Protein AF-A0A946Y732-F1 (afdb_monomer_lite)

pLDDT: mean 89.7, std 11.72, range [37.56, 98.81]

Radius of gyration: 21.47 Å; chains: 1; bounding box: 55×65×59 Å

Secondary structure (DSSP, 8-state):
--B--TTS-TT--EEEEEE---GGGGSSSPPSS--SSEEEEEEEETTT--EEEEEESSTTSSEE-TT--S---SPPEEE-SSSSSS--EEEEE-TTSEEEEEEE-TTBBTT--GGGBSEEEEEEEE-SSTT-SS--TTT-----SPPEEEEEEETTTTEEEEEEEEE---SSSTT---S--EEEEEEE--SSPPPPHHHHHT---B-TTSEEE-TT-SS----SS--EEEEEPPTT-EE-S--EEETTEEEEEEEE--HHHHHTTS----EEEEEEEETTT--BSS--TTPPTT-TGGGGEEEES--S----EEEE----S-TT--SGGGSPPPEEEETTEEE----TT-------------

Foldseek 3Di:
DQAPDPPADPVNDWDKDFQAAACVLLDLDDDPFFGPTQLKIFIARPPPRHTPAMEGCDPVHLHHDVQSRFHFNEDKAFDDLPPPPDTQKIWTFGQQQWIKIKGADRPAHRNDAWPRHRIAMATQAGEAHPPPPDDDSQRRWGFNEGWAWDWDQPPVVRAIWIWTKGWTASPSCLQDLSYQIKIWIFTHRCSPPDDTNVCRVVHPYDYPVLAAECEQHAPDDQDPRRGGHMYGDDSQWTFDEYWYDDPQKIWTKIWGWPNVCVVVVHPTFIWIKIFIAGSRYRFAPDDPPDDDRPCRVVSGIDTDPHGDRWYYKDKDFDADPDPPDDDQVGGDAIWIDTHPDIDRPPNPPRDGDDDDDDDDDD

Sequence (362 aa):
MNIDDNNLNTEQAVVVIGGGYDNVHDSMPHPTTPDAAGNGIYFLDLESGDVLWRAGIDGAAELTLSGMTRAFPNQIRVVDLNGDRFADRMYASDLGGQIWRFDIFGGKQPDGIGPDALVTGGVIAQLGAEGLGSPTFEDTRRFYNATDVAIFDDFSQSRRFLAISIGSGYRAHPLDNTNNDRFYSIRDKDVFNRLSQADYDSYDIVDENDLVEVSGSVGAVIGANDRGWKLTLPANQKVLATSITFNNEVFFVAFAPDITAAATCSAGIGRNFLYRVSIRNGDPIGDLSSVVPGTEDALRVTDLAQGGIAPSARFLFPSPDDPDCVGEECSPPPIACVGVECFNPGFPNNPVRTLWTQDGVE

Structure (mmCIF, N/CA/C/O backbone):
data_AF-A0A946Y732-F1
#
_entry.id   AF-A0A946Y732-F1
#
loop_
_atom_site.group_PDB
_atom_site.id
_atom_site.type_symbol
_atom_site.label_atom_id
_atom_site.label_alt_id
_atom_site.label_comp_id
_atom_site.label_asym_id
_atom_site.label_entity_id
_atom_site.label_seq_id
_atom_site.pdbx_PDB_ins_code
_atom_site.Cartn_x
_atom_site.Cartn_y
_atom_site.Cartn_z
_atom_site.occupancy
_atom_site.B_iso_or_equiv
_atom_site.auth_seq_id
_atom_site.auth_comp_id
_atom_site.auth_asym_id
_atom_site.auth_atom_id
_atom_site.pdbx_PDB_model_num
ATOM 1 N N . MET A 1 1 ? -13.076 -12.638 14.247 1.00 65.88 1 MET A N 1
ATOM 2 C CA . MET A 1 1 ? -12.596 -11.653 15.238 1.00 65.88 1 MET A CA 1
ATOM 3 C C . MET A 1 1 ? -13.281 -11.948 16.557 1.00 65.88 1 MET A C 1
ATOM 5 O O . MET A 1 1 ? -14.469 -12.216 16.542 1.00 65.88 1 MET A O 1
ATOM 9 N N . ASN A 1 2 ? -12.559 -11.942 17.676 1.00 67.81 2 ASN A N 1
ATOM 10 C CA . ASN A 1 2 ? -13.159 -12.230 18.979 1.00 67.81 2 ASN A CA 1
ATOM 11 C C . ASN A 1 2 ? -13.750 -10.940 19.579 1.00 67.81 2 ASN A C 1
ATOM 13 O O . ASN A 1 2 ? -13.056 -10.234 20.314 1.00 67.81 2 ASN A O 1
ATOM 17 N N . ILE A 1 3 ? -14.981 -10.611 19.175 1.00 73.19 3 ILE A N 1
ATOM 18 C CA . ILE A 1 3 ? -15.752 -9.449 19.639 1.00 73.19 3 ILE A CA 1
ATOM 19 C C . ILE A 1 3 ? -16.791 -9.934 20.660 1.00 73.19 3 ILE A C 1
ATOM 21 O O . ILE A 1 3 ? -17.486 -10.914 20.403 1.00 73.19 3 ILE A O 1
ATOM 25 N N . ASP A 1 4 ? -16.902 -9.257 21.802 1.00 71.38 4 ASP A N 1
ATOM 26 C CA . ASP A 1 4 ? -17.953 -9.519 22.797 1.00 71.38 4 ASP A CA 1
ATOM 27 C C . ASP A 1 4 ? -19.208 -8.684 22.468 1.00 71.38 4 ASP A C 1
ATOM 29 O O . ASP A 1 4 ? -19.465 -7.657 23.096 1.00 71.38 4 ASP A O 1
ATOM 33 N N . ASP A 1 5 ? -19.938 -9.077 21.414 1.00 71.88 5 ASP A N 1
ATOM 34 C CA . ASP A 1 5 ? -21.185 -8.438 20.955 1.00 71.88 5 ASP A CA 1
ATOM 35 C C . ASP A 1 5 ? -22.285 -9.488 20.712 1.00 71.88 5 ASP A C 1
ATOM 37 O O . ASP A 1 5 ? -22.040 -10.541 20.123 1.00 71.88 5 ASP A O 1
ATOM 41 N N . ASN A 1 6 ? -23.516 -9.200 21.148 1.00 72.81 6 ASN A N 1
ATOM 42 C CA . ASN A 1 6 ? -24.650 -10.129 21.040 1.00 72.81 6 ASN A CA 1
ATOM 43 C C . ASN A 1 6 ? -25.169 -10.320 19.605 1.00 72.81 6 ASN A C 1
ATOM 45 O O . ASN A 1 6 ? -25.949 -11.242 19.369 1.00 72.81 6 ASN A O 1
ATOM 49 N N . ASN A 1 7 ? -24.787 -9.446 18.676 1.00 76.94 7 ASN A N 1
ATOM 50 C CA . ASN A 1 7 ? -25.138 -9.539 17.262 1.00 76.94 7 ASN A CA 1
ATOM 51 C C . ASN A 1 7 ? -24.095 -10.320 16.451 1.00 76.94 7 ASN A C 1
ATOM 53 O O . ASN A 1 7 ? -24.313 -10.549 15.266 1.00 76.94 7 ASN A O 1
ATOM 57 N N . LEU A 1 8 ? -22.971 -10.718 17.062 1.00 79.44 8 LEU A N 1
ATOM 58 C CA . LEU A 1 8 ? -21.943 -11.498 16.383 1.00 79.44 8 LEU A CA 1
ATOM 59 C C . LEU A 1 8 ? -22.435 -12.930 16.118 1.00 79.44 8 LEU A C 1
ATOM 61 O O . LEU A 1 8 ? -22.923 -13.614 17.021 1.00 79.44 8 LEU A O 1
ATOM 65 N N . ASN A 1 9 ? -22.248 -13.400 14.886 1.00 81.12 9 ASN A N 1
ATOM 66 C CA . ASN A 1 9 ? -22.525 -14.782 14.499 1.00 81.12 9 ASN A CA 1
ATOM 67 C C . ASN A 1 9 ? -21.716 -15.815 15.303 1.00 81.12 9 ASN A C 1
ATOM 69 O O . ASN A 1 9 ? -20.675 -15.534 15.907 1.00 81.12 9 ASN A O 1
ATOM 73 N N . THR A 1 10 ? -22.190 -17.060 15.270 1.00 81.06 10 THR A N 1
ATOM 74 C CA . THR A 1 10 ? -21.605 -18.186 16.011 1.00 81.06 10 THR A CA 1
ATOM 75 C C . THR A 1 10 ? -20.179 -18.540 15.585 1.00 81.06 10 THR A C 1
ATOM 77 O O . THR A 1 10 ? -19.428 -19.124 16.365 1.00 81.06 10 THR A O 1
ATOM 80 N N . GLU A 1 11 ? -19.790 -18.161 14.372 1.00 79.38 11 GLU A N 1
ATOM 81 C CA . GLU A 1 11 ? -18.484 -18.361 13.756 1.00 79.38 11 GLU A CA 1
ATOM 82 C C . GLU A 1 11 ? -17.493 -17.251 14.138 1.00 79.38 11 GLU A C 1
ATOM 84 O O . GLU A 1 11 ? -16.312 -17.328 13.787 1.00 79.38 11 GLU A O 1
ATOM 89 N N . GLN A 1 12 ? -17.953 -16.213 14.848 1.00 82.00 12 GLN A N 1
ATOM 90 C CA . GLN A 1 12 ? -17.187 -15.013 15.178 1.00 82.00 12 GLN A CA 1
ATOM 91 C C . GLN A 1 12 ? -16.558 -14.360 13.934 1.00 82.00 12 GLN A C 1
ATOM 93 O O . GLN A 1 12 ? -15.479 -13.756 13.992 1.00 82.00 12 GLN A O 1
ATOM 98 N N . ALA A 1 13 ? -17.197 -14.513 12.775 1.00 88.50 13 ALA A N 1
ATOM 99 C CA . ALA A 1 13 ? -16.680 -14.061 11.496 1.00 88.50 13 ALA A CA 1
ATOM 100 C C . ALA A 1 13 ? -17.147 -12.633 11.204 1.00 88.50 13 ALA A C 1
ATOM 102 O O . ALA A 1 13 ? -18.310 -12.300 11.387 1.00 88.50 13 ALA A O 1
ATOM 103 N N . VAL A 1 14 ? -16.246 -11.774 10.729 1.00 91.19 14 VAL A N 1
ATOM 104 C CA . VAL A 1 14 ? -16.579 -10.376 10.421 1.00 91.19 14 VAL A CA 1
ATOM 105 C C . VAL A 1 14 ? -16.061 -9.990 9.047 1.00 91.19 14 VAL A C 1
ATOM 107 O O . VAL A 1 14 ? -15.016 -10.474 8.604 1.00 91.19 14 VAL A O 1
ATOM 110 N N . VAL A 1 15 ? -16.775 -9.083 8.392 1.00 94.75 15 VAL A N 1
ATOM 111 C CA . VAL A 1 15 ? -16.329 -8.404 7.176 1.00 94.75 15 VAL A CA 1
ATOM 112 C C . VAL A 1 15 ? -15.721 -7.066 7.576 1.00 94.75 15 VAL A C 1
ATOM 114 O O . VAL A 1 15 ? -16.389 -6.236 8.185 1.00 94.75 15 VAL A O 1
ATOM 117 N N . VAL A 1 16 ? -14.455 -6.844 7.219 1.00 96.31 16 VAL A N 1
ATOM 118 C CA . VAL A 1 16 ? -13.768 -5.563 7.436 1.00 96.31 16 VAL A CA 1
ATOM 119 C C . VAL A 1 16 ? -13.703 -4.794 6.123 1.00 96.31 16 VAL A C 1
ATOM 121 O O . VAL A 1 16 ? -13.131 -5.288 5.148 1.00 96.31 16 VAL A O 1
ATOM 124 N N . ILE A 1 17 ? -14.252 -3.579 6.097 1.00 97.31 17 ILE A N 1
ATOM 125 C CA . ILE A 1 17 ? -14.277 -2.724 4.901 1.00 97.31 17 ILE A CA 1
ATOM 126 C C . ILE A 1 17 ? -13.924 -1.274 5.222 1.00 97.31 17 ILE A C 1
ATOM 128 O O . ILE A 1 17 ? -14.233 -0.765 6.297 1.00 97.31 17 ILE A O 1
ATOM 132 N N . GLY A 1 18 ? -13.299 -0.596 4.259 1.00 97.69 18 GLY A N 1
ATOM 133 C CA . GLY A 1 18 ? -13.221 0.861 4.257 1.00 97.69 18 GLY A CA 1
ATOM 134 C C . GLY A 1 18 ? -14.582 1.477 3.932 1.00 97.69 18 GLY A C 1
ATOM 135 O O . GLY A 1 18 ? -15.439 0.841 3.317 1.00 97.69 18 GLY A O 1
ATOM 136 N N . GLY A 1 19 ? -14.784 2.730 4.330 1.00 96.38 19 GLY A N 1
ATOM 137 C CA . GLY A 1 19 ? -16.039 3.452 4.135 1.00 96.38 19 GLY A CA 1
ATOM 138 C C . GLY A 1 19 ? -16.368 3.756 2.673 1.00 96.38 19 GLY A C 1
ATOM 139 O O . GLY A 1 19 ? -17.458 4.252 2.390 1.00 96.38 19 GLY A O 1
ATOM 140 N N . GLY A 1 20 ? -15.441 3.493 1.748 1.00 96.56 20 GLY A N 1
ATOM 141 C CA . GLY A 1 20 ? -15.626 3.693 0.318 1.00 96.56 20 GLY A CA 1
ATOM 142 C C . GLY A 1 20 ? -14.968 4.970 -0.195 1.00 96.56 20 GLY A C 1
ATOM 143 O O . GLY A 1 20 ? -13.909 5.375 0.275 1.00 96.56 20 GLY A O 1
ATOM 144 N N . TYR A 1 21 ? -15.574 5.563 -1.219 1.00 97.25 21 TYR A N 1
ATOM 145 C CA . TYR A 1 21 ? -15.003 6.641 -2.023 1.00 97.25 21 TYR A CA 1
ATOM 146 C C . TYR A 1 21 ? -15.836 7.924 -1.909 1.00 97.25 21 TYR A C 1
ATOM 148 O O . TYR A 1 21 ? -17.065 7.856 -1.892 1.00 97.25 21 TYR A O 1
ATOM 156 N N . ASP A 1 22 ? -15.167 9.077 -1.899 1.00 97.50 22 ASP A N 1
ATOM 157 C CA . ASP A 1 22 ? -15.785 10.400 -2.027 1.00 97.50 22 ASP A CA 1
ATOM 158 C C . ASP A 1 22 ? -15.363 11.036 -3.360 1.00 97.50 22 ASP A C 1
ATOM 160 O O . ASP A 1 22 ? -14.176 11.088 -3.694 1.00 97.50 22 ASP A O 1
ATOM 164 N N . ASN A 1 23 ? -16.340 11.529 -4.124 1.00 96.50 23 ASN A N 1
ATOM 165 C CA . ASN A 1 23 ? -16.128 12.102 -5.452 1.00 96.50 23 ASN A CA 1
ATOM 166 C C . ASN A 1 23 ? -15.430 13.468 -5.437 1.00 96.50 23 ASN A C 1
ATOM 168 O O . ASN A 1 23 ? -15.036 13.964 -6.491 1.00 96.50 23 ASN A O 1
ATOM 172 N N . VAL A 1 24 ? -15.197 14.073 -4.270 1.00 96.62 24 VAL A N 1
ATOM 173 C CA . VAL A 1 24 ? -14.301 15.231 -4.158 1.00 96.62 24 VAL A CA 1
ATOM 174 C C . VAL A 1 24 ? -12.897 14.909 -4.701 1.00 96.62 24 VAL A C 1
ATOM 176 O O . VAL A 1 24 ? -12.216 15.780 -5.255 1.00 96.62 24 VAL A O 1
ATOM 179 N N . HIS A 1 25 ? -12.503 13.630 -4.649 1.00 95.56 25 HIS A N 1
ATOM 180 C CA . HIS A 1 25 ? -11.265 13.099 -5.224 1.00 95.56 25 HIS A CA 1
ATOM 181 C C . HIS A 1 25 ? -11.339 12.813 -6.725 1.00 95.56 25 HIS A C 1
ATOM 183 O O . HIS A 1 25 ? -10.442 12.158 -7.241 1.00 95.56 25 HIS A O 1
ATOM 189 N N . ASP A 1 26 ? -12.375 13.267 -7.432 1.00 95.19 26 ASP A N 1
ATOM 190 C CA . ASP A 1 26 ? -12.378 13.370 -8.898 1.00 95.19 26 ASP A CA 1
ATOM 191 C C . ASP A 1 26 ? -11.769 14.707 -9.358 1.00 95.19 26 ASP A C 1
ATOM 193 O O . ASP A 1 26 ? -11.683 14.989 -10.551 1.00 95.19 26 ASP A O 1
ATOM 197 N N . SER A 1 27 ? -11.366 15.581 -8.433 1.00 93.12 27 SER A N 1
ATOM 198 C CA . SER A 1 27 ? -10.687 16.838 -8.745 1.00 93.12 27 SER A CA 1
ATOM 199 C C . SER A 1 27 ? -9.181 16.734 -8.493 1.00 93.12 27 SER A C 1
ATOM 201 O O . SER A 1 27 ? -8.732 16.027 -7.592 1.00 93.12 27 SER A O 1
ATOM 203 N N . MET A 1 28 ? -8.357 17.386 -9.322 1.00 90.31 28 MET A N 1
ATOM 204 C CA . MET A 1 28 ? -6.893 17.304 -9.184 1.00 90.31 28 MET A CA 1
ATOM 205 C C . MET A 1 28 ? -6.367 17.808 -7.829 1.00 90.31 28 MET A C 1
ATOM 207 O O . MET A 1 28 ? -5.593 17.070 -7.210 1.00 90.31 28 MET A O 1
ATOM 211 N N . PRO A 1 29 ? -6.768 19.003 -7.339 1.00 93.94 29 PRO A N 1
ATOM 212 C CA . PRO A 1 29 ? -6.268 19.522 -6.070 1.00 93.94 29 PRO A CA 1
ATOM 213 C C . PRO A 1 29 ? -6.606 18.604 -4.892 1.00 93.94 29 PRO A C 1
ATOM 215 O O . PRO A 1 29 ? -7.610 17.891 -4.909 1.00 93.94 29 PRO A O 1
ATOM 218 N N . HIS A 1 30 ? -5.796 18.664 -3.838 1.00 95.38 30 HIS A N 1
ATOM 219 C CA . HIS A 1 30 ? -6.170 18.077 -2.557 1.00 95.38 30 HIS A CA 1
ATOM 220 C C . HIS A 1 30 ? -7.411 18.796 -1.976 1.00 95.38 30 HIS A C 1
ATOM 222 O O . HIS A 1 30 ? -7.419 20.033 -1.937 1.00 95.38 30 HIS A O 1
ATOM 228 N N . PRO A 1 31 ? -8.456 18.073 -1.523 1.00 95.44 31 PRO A N 1
ATOM 229 C CA . PRO A 1 31 ? -9.636 18.686 -0.913 1.00 95.44 31 PRO A CA 1
ATOM 230 C C . PRO A 1 31 ? -9.303 19.488 0.353 1.00 95.44 31 PRO A C 1
ATOM 232 O O . PRO A 1 31 ? -8.646 18.996 1.267 1.00 95.44 31 PRO A O 1
ATOM 235 N N . THR A 1 32 ? -9.803 20.723 0.447 1.00 93.81 32 THR A N 1
ATOM 236 C CA . THR A 1 32 ? -9.503 21.636 1.570 1.00 93.81 32 THR A CA 1
ATOM 237 C C . THR A 1 32 ? -10.310 21.363 2.840 1.00 93.81 32 THR A C 1
ATOM 239 O O . THR A 1 32 ? -9.990 21.898 3.899 1.00 93.81 32 THR A O 1
ATOM 242 N N . THR A 1 33 ? -11.362 20.554 2.749 1.00 94.69 33 THR A N 1
ATOM 243 C CA . THR A 1 33 ? -12.200 20.123 3.876 1.00 94.69 33 THR A CA 1
ATOM 244 C C . THR A 1 33 ? -12.184 18.605 3.972 1.00 94.69 33 THR A C 1
ATOM 246 O O . THR A 1 33 ? -11.976 17.977 2.933 1.00 94.69 33 THR A O 1
ATOM 249 N N . PRO A 1 34 ? -12.437 18.006 5.153 1.00 96.56 34 PRO A N 1
ATOM 250 C CA . PRO A 1 34 ? -12.662 16.567 5.273 1.00 96.56 34 PRO A CA 1
ATOM 251 C C . PRO A 1 34 ? -13.713 16.060 4.281 1.00 96.56 34 PRO A C 1
ATOM 253 O O . PRO A 1 34 ? -14.636 16.797 3.919 1.00 96.56 34 PRO A O 1
ATOM 256 N N . ASP A 1 35 ? -13.550 14.814 3.859 1.00 97.56 35 ASP A N 1
ATOM 257 C CA . ASP A 1 35 ? -14.464 14.133 2.950 1.00 97.56 35 ASP A CA 1
ATOM 258 C C . ASP A 1 35 ? -15.829 13.948 3.635 1.00 97.56 35 ASP A C 1
ATOM 260 O O . ASP A 1 35 ? -15.918 13.744 4.849 1.00 97.56 35 ASP A O 1
ATOM 264 N N . ALA A 1 36 ? -16.909 14.046 2.862 1.00 95.75 36 ALA A N 1
ATOM 265 C CA . ALA A 1 36 ? -18.274 13.898 3.364 1.00 95.75 36 ALA A CA 1
ATOM 266 C C . ALA A 1 36 ? -18.724 12.428 3.404 1.00 95.75 36 ALA A C 1
ATOM 268 O O . ALA A 1 36 ? -19.735 12.106 4.033 1.00 95.75 36 ALA A O 1
ATOM 269 N N . ALA A 1 37 ? -17.995 11.548 2.718 1.00 96.06 37 ALA A N 1
ATOM 270 C CA . ALA A 1 37 ? -18.203 10.111 2.704 1.00 96.06 37 ALA A CA 1
ATOM 271 C C . ALA A 1 37 ? -16.866 9.355 2.733 1.00 96.06 37 ALA A C 1
ATOM 273 O O . ALA A 1 37 ? -15.795 9.902 2.490 1.00 96.06 37 ALA A O 1
ATOM 274 N N . GLY A 1 38 ? -16.924 8.053 3.009 1.00 96.38 38 GLY A N 1
ATOM 275 C CA . GLY A 1 38 ? -15.769 7.169 2.853 1.00 96.38 38 GLY A CA 1
ATOM 276 C C . GLY A 1 38 ? -14.765 7.155 4.005 1.00 96.38 38 GLY A C 1
ATOM 277 O O . GLY A 1 38 ? -13.922 6.261 4.049 1.00 96.38 38 GLY A O 1
ATOM 278 N N . ASN A 1 39 ? -14.844 8.104 4.934 1.00 95.75 39 ASN A N 1
ATOM 279 C CA . ASN A 1 39 ? -13.836 8.374 5.958 1.00 95.75 39 ASN A CA 1
ATOM 280 C C . ASN A 1 39 ? -14.023 7.546 7.245 1.00 95.75 39 ASN A C 1
ATOM 282 O O . ASN A 1 39 ? -14.142 8.070 8.352 1.00 95.75 39 ASN A O 1
ATOM 286 N N . GLY A 1 40 ? -14.058 6.224 7.090 1.00 96.62 40 GLY A N 1
ATOM 287 C CA . GLY A 1 40 ? -14.183 5.288 8.203 1.00 96.62 40 GLY A CA 1
ATOM 288 C C . GLY A 1 40 ? -13.793 3.864 7.825 1.00 96.62 40 GLY A C 1
ATOM 289 O O . GLY A 1 40 ? -13.589 3.559 6.651 1.00 96.62 40 GLY A O 1
ATOM 290 N N . ILE A 1 41 ? -13.715 2.989 8.823 1.00 97.81 41 ILE A N 1
ATOM 291 C CA . ILE A 1 41 ? -13.548 1.539 8.657 1.00 97.81 41 ILE A CA 1
ATOM 292 C C . ILE A 1 41 ? -14.630 0.854 9.477 1.00 97.81 41 ILE A C 1
ATOM 294 O O . ILE A 1 41 ? -14.878 1.258 10.608 1.00 97.81 41 ILE A O 1
ATOM 298 N N . TYR A 1 42 ? -15.251 -0.176 8.914 1.00 96.56 42 TYR A N 1
ATOM 299 C CA . TYR A 1 42 ? -16.397 -0.861 9.498 1.00 96.56 42 TYR A CA 1
ATOM 300 C C . TYR A 1 42 ? -16.102 -2.342 9.670 1.00 96.56 42 TYR A C 1
ATOM 302 O O . TYR A 1 42 ? -15.552 -2.977 8.764 1.00 96.56 42 TYR A O 1
ATOM 310 N N . PHE A 1 43 ? -16.512 -2.884 10.812 1.00 95.12 43 PHE A N 1
ATOM 311 C CA . PHE A 1 43 ? -16.654 -4.316 11.030 1.00 95.12 43 PHE A CA 1
ATOM 312 C C . PHE A 1 43 ? -18.131 -4.646 10.945 1.00 95.12 43 PHE A C 1
ATOM 314 O O . PHE A 1 43 ? -18.936 -4.139 11.727 1.00 95.12 43 PHE A O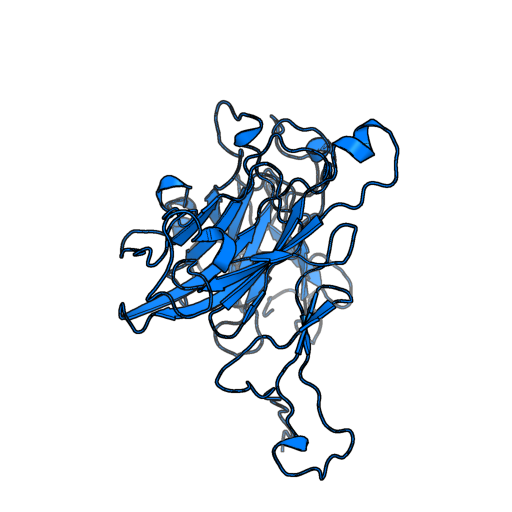 1
ATOM 321 N N . LEU A 1 44 ? -18.475 -5.478 9.975 1.00 94.62 44 LEU A N 1
ATOM 322 C CA . LEU A 1 44 ? -19.826 -5.974 9.795 1.00 94.62 44 LEU A CA 1
ATOM 323 C C . LEU A 1 44 ? -19.885 -7.429 10.233 1.00 94.62 44 LEU A C 1
ATOM 325 O O . LEU A 1 44 ? -18.939 -8.187 9.991 1.00 94.62 44 LEU A O 1
ATOM 329 N N . ASP A 1 45 ? -21.001 -7.826 10.823 1.00 93.38 45 ASP A N 1
ATOM 330 C CA . ASP A 1 45 ? -21.315 -9.236 10.982 1.00 93.38 45 ASP A CA 1
ATOM 331 C C . ASP A 1 45 ? -21.368 -9.909 9.602 1.00 93.38 45 ASP A C 1
ATOM 333 O O . ASP A 1 45 ? -21.931 -9.358 8.651 1.00 93.38 45 ASP A O 1
ATOM 337 N N . LEU A 1 46 ? -20.746 -11.084 9.465 1.00 92.19 46 LEU A N 1
ATOM 338 C CA . LEU A 1 46 ? -20.681 -11.773 8.175 1.00 92.19 46 LEU A CA 1
ATOM 339 C C . LEU A 1 46 ? -22.056 -12.280 7.703 1.00 92.19 46 LEU A C 1
ATOM 341 O O . LEU A 1 46 ? -22.282 -12.349 6.494 1.00 92.19 46 LEU A O 1
ATOM 345 N N . GLU A 1 47 ? -22.952 -12.649 8.621 1.00 92.50 47 GLU A N 1
ATOM 346 C CA . GLU A 1 47 ? -24.244 -13.252 8.293 1.00 92.50 47 GLU A CA 1
ATOM 347 C C . GLU A 1 47 ? -25.362 -12.214 8.176 1.00 92.50 47 GLU A C 1
ATOM 349 O O . GLU A 1 47 ? -26.103 -12.219 7.189 1.00 92.50 47 GLU A O 1
ATOM 354 N N . SER A 1 48 ? -25.497 -11.324 9.164 1.00 93.00 48 SER A N 1
ATOM 355 C CA . SER A 1 48 ? -26.570 -10.323 9.192 1.00 93.00 48 SER A CA 1
ATOM 356 C C . SER A 1 48 ? -26.227 -9.058 8.407 1.00 93.00 48 SER A C 1
ATOM 358 O O . SER A 1 48 ? -27.124 -8.389 7.888 1.00 93.00 48 SER A O 1
ATOM 360 N N . GLY A 1 49 ? -24.934 -8.736 8.289 1.00 92.81 49 GLY A N 1
ATOM 361 C CA . GLY A 1 49 ? -24.458 -7.469 7.740 1.00 92.81 49 GLY A CA 1
ATOM 362 C C . GLY A 1 49 ? -24.608 -6.280 8.695 1.00 92.81 49 GLY A C 1
ATOM 363 O O . GLY A 1 49 ? -24.378 -5.145 8.272 1.00 92.81 49 GLY A O 1
ATOM 364 N N . ASP A 1 50 ? -24.985 -6.512 9.956 1.00 93.38 50 ASP A N 1
ATOM 365 C CA . ASP A 1 50 ? -25.069 -5.456 10.964 1.00 93.38 50 ASP A CA 1
ATOM 366 C C . ASP A 1 50 ? -23.687 -4.862 11.245 1.00 93.38 50 ASP A C 1
ATOM 368 O O . ASP A 1 50 ? -22.676 -5.563 11.245 1.00 93.38 50 ASP A O 1
ATOM 372 N N . VAL A 1 51 ? -23.636 -3.555 11.506 1.00 92.56 51 VAL A N 1
ATOM 373 C CA . VAL A 1 51 ? -22.400 -2.895 11.938 1.00 92.56 51 VAL A CA 1
ATOM 374 C C . VAL A 1 51 ? -22.142 -3.267 13.394 1.00 92.56 51 VAL A C 1
ATOM 376 O O . VAL A 1 51 ? -22.917 -2.890 14.268 1.00 92.56 51 VAL A O 1
ATOM 379 N N . LEU A 1 52 ? -21.047 -3.981 13.641 1.00 90.81 52 LEU A N 1
ATOM 380 C CA . LEU A 1 52 ? -20.616 -4.389 14.981 1.00 90.81 52 LEU A CA 1
ATOM 381 C C . LEU A 1 52 ? -19.681 -3.363 15.623 1.00 90.81 52 LEU A C 1
ATOM 383 O O . LEU A 1 52 ? -19.606 -3.258 16.841 1.00 90.81 52 LEU A O 1
ATOM 387 N N . TRP A 1 53 ? -18.915 -2.650 14.798 1.00 92.69 53 TRP A N 1
ATOM 388 C CA . TRP A 1 53 ? -17.928 -1.674 15.246 1.00 92.69 53 TRP A CA 1
ATOM 389 C C . TRP A 1 53 ? -17.499 -0.780 14.082 1.00 92.69 53 TRP A C 1
ATOM 391 O O . TRP A 1 53 ? -17.414 -1.249 12.939 1.00 92.69 53 TRP A O 1
ATOM 401 N N . ARG A 1 54 ? -17.156 0.484 14.347 1.00 94.31 54 ARG A N 1
ATOM 402 C CA . ARG A 1 54 ? -16.441 1.316 13.374 1.00 94.31 54 ARG A CA 1
ATOM 403 C C . ARG A 1 54 ? -15.413 2.265 13.986 1.00 94.31 54 ARG A C 1
ATOM 405 O O . ARG A 1 54 ? -15.560 2.759 15.103 1.00 94.31 54 ARG A O 1
ATOM 412 N N . ALA A 1 55 ? -14.443 2.629 13.151 1.00 96.31 55 ALA A N 1
ATOM 413 C CA . ALA A 1 55 ? -13.613 3.812 13.336 1.00 96.31 55 ALA A CA 1
ATOM 414 C C . ALA A 1 55 ? -14.051 4.941 12.397 1.00 96.31 55 ALA A C 1
ATOM 416 O O . ALA A 1 55 ? -14.397 4.697 11.236 1.00 96.31 55 ALA A O 1
ATOM 417 N N . GLY A 1 56 ? -14.005 6.177 12.888 1.00 96.44 56 GLY A N 1
ATOM 418 C CA . GLY A 1 56 ? -14.343 7.375 12.120 1.00 96.44 56 GLY A CA 1
ATOM 419 C C . GLY A 1 56 ? -13.987 8.660 12.862 1.00 96.44 56 GLY A C 1
ATOM 420 O O . GLY A 1 56 ? -13.497 8.626 13.986 1.00 96.44 56 GLY A O 1
ATOM 421 N N . ILE A 1 57 ? -14.228 9.810 12.233 1.00 94.81 57 ILE A N 1
ATOM 422 C CA . ILE A 1 57 ? -13.931 11.123 12.834 1.00 94.81 57 ILE A CA 1
ATOM 423 C C . ILE A 1 57 ? -15.001 11.604 13.821 1.00 94.81 57 ILE A C 1
ATOM 425 O O . ILE A 1 57 ? -14.733 12.443 14.681 1.00 94.81 57 ILE A O 1
ATOM 429 N N . ASP A 1 58 ? -16.232 11.125 13.672 1.00 91.75 58 ASP A N 1
ATOM 430 C CA . ASP A 1 58 ? -17.368 11.602 14.447 1.00 91.75 58 ASP A CA 1
ATOM 431 C C . ASP A 1 58 ? -17.634 10.739 15.690 1.00 91.75 58 ASP A C 1
ATOM 433 O O . ASP A 1 58 ? -17.282 9.564 15.752 1.00 91.75 58 ASP A O 1
ATOM 437 N N . GLY A 1 59 ? -18.297 11.337 16.683 1.00 88.38 59 GLY A N 1
ATOM 438 C CA . GLY A 1 59 ? -18.525 10.713 17.989 1.00 88.38 59 GLY A CA 1
ATOM 439 C C . GLY A 1 59 ? -19.545 9.571 18.012 1.00 88.38 59 GLY A C 1
ATOM 440 O O . GLY A 1 59 ? -19.866 9.103 19.099 1.00 88.38 59 GLY A O 1
ATOM 441 N N . ALA A 1 60 ? -20.090 9.150 16.864 1.00 89.38 60 ALA A N 1
ATOM 442 C CA . ALA A 1 60 ? -20.880 7.922 16.767 1.00 89.38 60 ALA A CA 1
ATOM 443 C C . ALA A 1 60 ? -20.024 6.699 16.392 1.00 89.38 60 ALA A C 1
ATOM 445 O O . ALA A 1 60 ? -20.575 5.626 16.187 1.00 89.38 60 ALA A O 1
ATOM 446 N N . ALA A 1 61 ? -18.710 6.857 16.207 1.00 92.38 61 ALA A N 1
ATOM 447 C CA . ALA A 1 61 ? -17.782 5.743 16.044 1.00 92.38 61 ALA A CA 1
ATOM 448 C C . ALA A 1 61 ? -17.279 5.247 17.407 1.00 92.38 61 ALA A C 1
ATOM 450 O O . ALA A 1 61 ? -16.903 6.061 18.254 1.00 92.38 61 ALA A O 1
ATOM 451 N N . GLU A 1 62 ? -17.191 3.928 17.584 1.00 91.88 62 GLU A N 1
ATOM 452 C CA . GLU A 1 62 ? -16.609 3.306 18.780 1.00 91.88 62 GLU A CA 1
ATOM 453 C C . GLU A 1 62 ? -15.133 3.695 18.956 1.00 91.88 62 GLU A C 1
ATOM 455 O O . GLU A 1 62 ? -14.670 3.900 20.077 1.00 91.88 62 GLU A O 1
ATOM 460 N N . LEU A 1 63 ? -14.404 3.879 17.848 1.00 92.88 63 LEU A N 1
ATOM 461 C CA . LEU A 1 63 ? -13.076 4.490 17.842 1.00 92.88 63 LEU A CA 1
ATOM 462 C C . LEU A 1 63 ? -13.092 5.809 17.066 1.00 92.88 63 LEU A C 1
ATOM 464 O O . LEU A 1 63 ? -13.055 5.844 15.834 1.00 92.88 63 LEU A O 1
ATOM 468 N N . THR A 1 64 ? -13.128 6.914 17.809 1.00 94.94 64 THR A N 1
ATOM 469 C CA . THR A 1 64 ? -13.076 8.262 17.235 1.00 94.94 64 THR A CA 1
ATOM 470 C C . THR A 1 64 ? -11.627 8.690 16.987 1.00 94.94 64 THR A C 1
ATOM 472 O O . THR A 1 64 ? -10.859 8.855 17.934 1.00 94.94 64 THR A O 1
ATOM 475 N N . LEU A 1 65 ? -11.257 8.924 15.726 1.00 95.56 65 LEU A N 1
ATOM 476 C CA . LEU A 1 65 ? -9.913 9.336 15.308 1.00 95.56 65 LEU A CA 1
ATOM 477 C C . LEU A 1 65 ? -9.984 10.627 14.492 1.00 95.56 65 LEU A C 1
ATOM 479 O O . LEU A 1 65 ? -10.499 10.653 13.374 1.00 95.56 65 LEU A O 1
ATOM 483 N N . SER A 1 66 ? -9.415 11.707 15.030 1.00 94.38 66 SER A N 1
ATOM 484 C CA . SER A 1 66 ? -9.473 13.045 14.421 1.00 94.38 66 SER A CA 1
ATOM 485 C C . SER A 1 66 ? -8.829 13.128 13.032 1.00 94.38 66 SER A C 1
ATOM 487 O O . SER A 1 66 ? -9.226 13.970 12.232 1.00 94.38 66 SER A O 1
ATOM 489 N N . GLY A 1 67 ? -7.864 12.252 12.734 1.00 94.81 67 GLY A N 1
ATOM 490 C CA . GLY A 1 67 ? -7.195 12.191 11.434 1.00 94.81 67 GLY A CA 1
ATOM 491 C C . GLY A 1 67 ? -7.977 11.459 10.336 1.00 94.81 67 GLY A C 1
ATOM 492 O O . GLY A 1 67 ? -7.540 11.485 9.189 1.00 94.81 67 GLY A O 1
ATOM 493 N N . MET A 1 68 ? -9.105 10.793 10.642 1.00 96.88 68 MET A N 1
ATOM 494 C CA . MET A 1 68 ? -9.913 10.063 9.645 1.00 96.88 68 MET A CA 1
ATOM 495 C C . MET A 1 68 ? -10.774 11.032 8.820 1.00 96.88 68 MET A C 1
ATOM 497 O O . MET A 1 68 ? -12.003 11.004 8.832 1.00 96.88 68 MET A O 1
ATOM 501 N N . THR A 1 69 ? -10.106 11.934 8.110 1.00 97.19 69 THR A N 1
ATOM 502 C CA . THR A 1 69 ? -10.690 12.997 7.282 1.00 97.19 69 THR A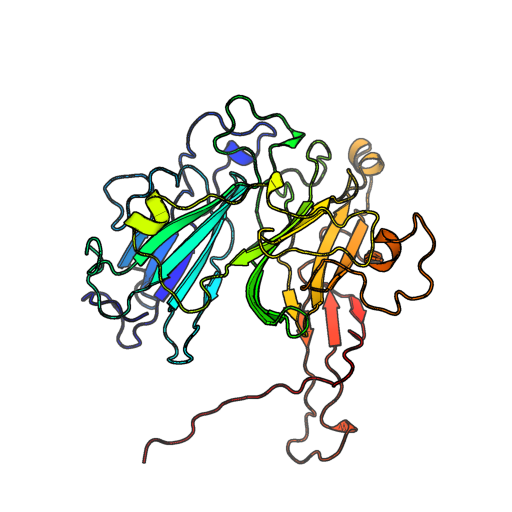 CA 1
ATOM 503 C C . THR A 1 69 ? -10.864 12.580 5.825 1.00 97.19 69 THR A C 1
ATOM 505 O O . THR A 1 69 ? -11.461 13.328 5.053 1.00 97.19 69 THR A O 1
ATOM 508 N N . ARG A 1 70 ? -10.336 11.414 5.430 1.00 98.12 70 ARG A N 1
ATOM 509 C CA . ARG A 1 70 ? -10.212 10.994 4.030 1.00 98.12 70 ARG A CA 1
ATOM 510 C C . ARG A 1 70 ? -10.807 9.626 3.772 1.00 98.12 70 ARG A C 1
ATOM 512 O O . ARG A 1 70 ? -10.791 8.755 4.635 1.00 98.12 70 ARG A O 1
ATOM 519 N N . ALA A 1 71 ? -11.315 9.455 2.561 1.00 98.19 71 ALA A N 1
ATOM 520 C CA . ALA A 1 71 ? -11.968 8.246 2.111 1.00 98.19 71 ALA A CA 1
ATOM 521 C C . ALA A 1 71 ? -11.004 7.050 2.010 1.00 98.19 71 ALA A C 1
ATOM 523 O O . ALA A 1 71 ? -9.875 7.188 1.529 1.00 98.19 71 ALA A O 1
ATOM 524 N N . PHE A 1 72 ? -11.495 5.870 2.401 1.00 98.38 72 PHE A N 1
ATOM 525 C CA . PHE A 1 72 ? -10.814 4.573 2.327 1.00 98.38 72 PHE A CA 1
ATOM 526 C C . PHE A 1 72 ? -11.457 3.694 1.235 1.00 98.38 72 PHE A C 1
ATOM 528 O O . PHE A 1 72 ? -12.310 2.853 1.538 1.00 98.38 72 PHE A O 1
ATOM 535 N N . PRO A 1 73 ? -11.089 3.867 -0.051 1.00 97.12 73 PRO A N 1
ATOM 536 C CA . PRO A 1 73 ? -11.730 3.158 -1.162 1.00 97.12 73 PRO A CA 1
ATOM 537 C C . PRO A 1 73 ? -11.156 1.759 -1.413 1.00 97.12 73 PRO A C 1
ATOM 539 O O . PRO A 1 73 ? -11.658 1.034 -2.272 1.00 97.12 73 PRO A O 1
ATOM 542 N N . ASN A 1 74 ? -10.063 1.404 -0.740 1.00 95.31 74 ASN A N 1
ATOM 543 C CA . ASN A 1 74 ? -9.331 0.166 -0.961 1.00 95.31 74 ASN A CA 1
ATOM 544 C C . ASN A 1 74 ? -9.634 -0.884 0.119 1.00 95.31 74 ASN A C 1
ATOM 546 O O . ASN A 1 74 ? -10.293 -0.628 1.126 1.00 95.31 74 ASN A O 1
ATOM 550 N N . GLN A 1 75 ? -9.175 -2.108 -0.135 1.00 96.19 75 GLN A N 1
ATOM 551 C CA . GLN A 1 75 ? -9.309 -3.208 0.809 1.00 96.19 75 GLN A CA 1
ATOM 552 C C . GLN A 1 75 ? -8.428 -2.975 2.045 1.00 96.19 75 GLN A C 1
ATOM 554 O O . GLN A 1 75 ? -7.236 -2.697 1.917 1.00 96.19 75 GLN A O 1
ATOM 559 N N . ILE A 1 76 ? -8.995 -3.205 3.231 1.00 97.81 76 ILE A N 1
ATOM 560 C CA . ILE A 1 76 ? -8.255 -3.194 4.495 1.00 97.81 76 ILE A CA 1
ATOM 561 C C . ILE A 1 76 ? -7.440 -4.484 4.621 1.00 97.81 76 ILE A C 1
ATOM 563 O O . ILE A 1 76 ? -7.967 -5.592 4.466 1.00 97.81 76 ILE A O 1
ATOM 567 N N . ARG A 1 77 ? -6.141 -4.362 4.901 1.00 97.38 77 ARG A N 1
ATOM 568 C CA . ARG A 1 77 ? -5.246 -5.508 5.061 1.00 97.38 77 ARG A CA 1
ATOM 569 C C . ARG A 1 77 ? -5.297 -6.014 6.495 1.00 97.38 77 ARG A C 1
ATOM 571 O O . ARG A 1 77 ? -4.701 -5.410 7.376 1.00 97.38 77 ARG A O 1
ATOM 578 N N . VAL A 1 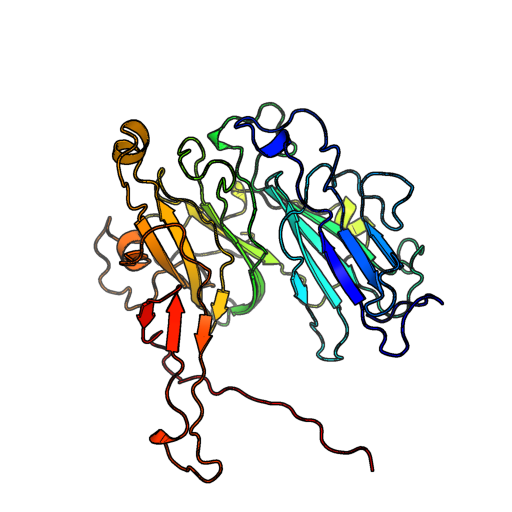78 ? -5.972 -7.138 6.710 1.00 94.88 78 VAL A N 1
ATOM 579 C CA . VAL A 1 78 ? -6.058 -7.817 8.012 1.00 94.88 78 VAL A CA 1
ATOM 580 C C . VAL A 1 78 ? -4.949 -8.865 8.135 1.00 94.88 78 VAL A C 1
ATOM 582 O O . VAL A 1 78 ? -4.676 -9.591 7.176 1.00 94.88 78 VAL A O 1
ATOM 585 N N . VAL A 1 79 ? -4.302 -8.930 9.297 1.00 92.62 79 VAL A N 1
ATOM 586 C CA . VAL A 1 79 ? -3.165 -9.809 9.586 1.00 92.62 79 VAL A CA 1
ATOM 587 C C . VAL A 1 79 ? -3.424 -10.583 10.879 1.00 92.62 79 VAL A C 1
ATOM 589 O O . VAL A 1 79 ? -3.747 -9.992 11.910 1.00 92.62 79 VAL A O 1
ATOM 592 N N . ASP A 1 80 ? -3.259 -11.900 10.799 1.00 91.56 80 ASP A N 1
ATOM 593 C CA . ASP A 1 80 ? -3.079 -12.809 11.933 1.00 91.56 80 ASP A CA 1
ATOM 594 C C . ASP A 1 80 ? -1.565 -13.024 12.092 1.00 91.56 80 ASP A C 1
ATOM 596 O O . ASP A 1 80 ? -0.894 -13.513 11.178 1.00 91.56 80 ASP A O 1
ATOM 600 N N . LEU A 1 81 ? -1.010 -12.546 13.201 1.00 90.00 81 LEU A N 1
ATOM 601 C CA . LEU A 1 81 ? 0.423 -12.552 13.491 1.00 90.00 81 LEU A CA 1
ATOM 602 C C . LEU A 1 81 ? 0.832 -13.759 14.337 1.00 90.00 81 LEU A C 1
ATOM 604 O O . LEU A 1 81 ? 2.023 -14.081 14.389 1.00 90.00 81 LEU A O 1
ATOM 608 N N . ASN A 1 82 ? -0.121 -14.395 15.018 1.00 87.81 82 ASN A N 1
ATOM 609 C CA . ASN A 1 82 ? 0.142 -15.429 16.012 1.00 87.81 82 ASN A CA 1
ATOM 610 C C . ASN A 1 82 ? -0.334 -16.836 15.564 1.00 87.81 82 ASN A C 1
ATOM 612 O O . ASN A 1 82 ? 0.088 -17.838 16.146 1.00 87.81 82 ASN A O 1
ATOM 616 N N . GLY A 1 83 ? -1.127 -16.917 14.492 1.00 87.00 83 GLY A N 1
ATOM 617 C CA . GLY A 1 83 ? -1.632 -18.147 13.884 1.00 87.00 83 GLY A CA 1
ATOM 618 C C . GLY A 1 83 ? -2.863 -18.746 14.570 1.00 87.00 83 GLY A C 1
ATOM 619 O O . GLY A 1 83 ? -3.171 -19.916 14.326 1.00 87.00 83 GLY A O 1
ATOM 620 N N . ASP A 1 84 ? -3.554 -17.998 15.433 1.00 86.31 84 ASP A N 1
ATOM 621 C CA . ASP A 1 84 ? -4.750 -18.444 16.158 1.00 86.31 84 ASP A CA 1
ATOM 622 C C . ASP A 1 84 ? -6.054 -18.306 15.354 1.00 86.31 84 ASP A C 1
ATOM 624 O O . ASP A 1 84 ? -7.119 -18.681 15.849 1.00 86.31 84 ASP A O 1
ATOM 628 N N . ARG A 1 85 ? -5.964 -17.860 14.091 1.00 86.75 85 ARG A N 1
ATOM 629 C CA . ARG A 1 85 ? -7.074 -17.611 13.155 1.00 86.75 85 ARG A CA 1
ATOM 630 C C . ARG A 1 85 ? -7.909 -16.371 13.484 1.00 86.75 85 ARG A C 1
ATOM 632 O O . ARG A 1 85 ? -8.927 -16.143 12.823 1.00 86.75 85 ARG A O 1
ATOM 639 N N . PHE A 1 86 ? -7.496 -15.550 14.444 1.00 87.50 86 PHE A N 1
ATOM 640 C CA . PHE A 1 86 ? -8.098 -14.254 14.715 1.00 87.50 86 PHE A CA 1
ATOM 641 C C . PHE A 1 86 ? -7.241 -13.116 14.157 1.00 87.50 86 PHE A C 1
ATOM 643 O O . PHE A 1 86 ? -6.041 -13.217 13.936 1.00 87.50 86 PHE A O 1
ATOM 650 N N . ALA A 1 87 ? -7.906 -12.001 13.863 1.00 91.00 87 ALA A N 1
ATOM 651 C CA . ALA A 1 87 ? -7.231 -10.796 13.418 1.00 91.00 87 ALA A CA 1
ATOM 652 C C . ALA A 1 87 ? -6.509 -10.141 14.603 1.00 91.00 87 ALA A C 1
ATOM 654 O O . ALA A 1 87 ? -7.158 -9.803 15.593 1.00 91.00 87 ALA A O 1
ATOM 655 N N . ASP A 1 88 ? -5.204 -9.913 14.468 1.00 90.94 88 ASP A N 1
ATOM 656 C CA . ASP A 1 88 ? -4.384 -9.204 15.459 1.00 90.94 88 ASP A CA 1
ATOM 657 C C . ASP A 1 88 ? -4.160 -7.742 15.068 1.00 90.94 88 ASP A C 1
ATOM 659 O O . ASP A 1 88 ? -4.029 -6.861 15.921 1.00 90.94 88 ASP A O 1
ATOM 663 N N . ARG A 1 89 ? -4.073 -7.478 13.761 1.00 94.62 89 ARG A N 1
ATOM 664 C CA . ARG A 1 89 ? -3.717 -6.165 13.228 1.00 94.62 89 ARG A CA 1
ATOM 665 C C . ARG A 1 89 ? -4.372 -5.896 11.891 1.00 94.62 89 ARG A C 1
ATOM 667 O O . ARG A 1 89 ? -4.586 -6.806 11.092 1.00 94.62 89 ARG A O 1
ATOM 674 N N . MET A 1 90 ? -4.620 -4.623 11.615 1.00 97.00 90 MET A N 1
ATOM 675 C CA . MET A 1 90 ? -5.024 -4.159 10.299 1.00 97.00 90 MET A CA 1
ATOM 676 C C . MET A 1 90 ? -4.154 -3.004 9.824 1.00 97.00 90 MET A C 1
ATOM 678 O O . MET A 1 90 ? -3.713 -2.176 10.621 1.00 97.00 90 MET A O 1
ATOM 682 N N . TYR A 1 91 ? -3.976 -2.925 8.512 1.00 98.31 91 TYR A N 1
ATOM 683 C CA . TYR A 1 91 ? -3.402 -1.777 7.832 1.00 98.31 91 TYR A CA 1
ATOM 684 C C . TYR A 1 91 ? -4.378 -1.256 6.785 1.00 98.31 91 TYR A C 1
ATOM 686 O O . TYR A 1 91 ? -5.019 -2.032 6.075 1.00 98.31 91 TYR A O 1
ATOM 694 N N . ALA A 1 92 ? -4.464 0.061 6.675 1.00 98.19 92 ALA A N 1
ATOM 695 C CA . ALA A 1 92 ? -5.307 0.734 5.700 1.00 98.19 92 ALA A CA 1
ATOM 696 C C . ALA A 1 92 ? -4.554 1.901 5.069 1.00 98.19 92 ALA A C 1
ATOM 698 O O . ALA A 1 92 ? -3.573 2.393 5.626 1.00 98.19 92 ALA A O 1
ATOM 699 N N . SER A 1 93 ? -5.025 2.359 3.919 1.00 98.12 93 SER A N 1
ATOM 700 C CA . SER A 1 93 ? -4.555 3.593 3.299 1.00 98.12 93 SER A CA 1
ATOM 701 C C . SER A 1 93 ? -5.740 4.403 2.797 1.00 98.12 93 SER A C 1
ATOM 703 O O . SER A 1 93 ? -6.768 3.835 2.424 1.00 98.12 93 SER A O 1
ATOM 705 N N . ASP A 1 94 ? -5.603 5.723 2.788 1.00 98.31 94 ASP A N 1
ATOM 706 C CA . ASP A 1 94 ? -6.658 6.629 2.336 1.00 98.31 94 ASP A CA 1
ATOM 707 C C . ASP A 1 94 ? -6.226 7.501 1.149 1.00 98.31 94 ASP A C 1
ATOM 709 O O . ASP A 1 94 ? -5.078 7.495 0.687 1.00 98.31 94 ASP A O 1
ATOM 713 N N . LEU A 1 95 ? -7.179 8.274 0.631 1.00 97.94 95 LEU A N 1
ATOM 714 C CA . LEU A 1 95 ? -6.952 9.208 -0.473 1.00 97.94 95 LEU A CA 1
ATOM 715 C C . LEU A 1 95 ? -6.241 10.506 -0.061 1.00 97.94 95 LEU A C 1
ATOM 717 O O . LEU A 1 95 ? -5.924 11.319 -0.926 1.00 97.94 95 LEU A O 1
ATOM 721 N N . GLY A 1 96 ? -5.960 10.704 1.227 1.00 97.38 96 GLY A N 1
ATOM 722 C CA . GLY A 1 96 ? -5.060 11.753 1.709 1.00 97.38 96 GLY A CA 1
ATOM 723 C C . GLY A 1 96 ? -3.584 11.400 1.568 1.00 97.38 96 GLY A C 1
ATOM 724 O O . GLY A 1 96 ? -2.743 12.291 1.676 1.00 97.38 96 GLY A O 1
ATOM 725 N N . GLY A 1 97 ? -3.282 10.123 1.315 1.00 97.62 97 GLY A N 1
ATOM 726 C CA . GLY A 1 97 ? -1.927 9.585 1.326 1.00 97.62 97 GLY A CA 1
ATOM 727 C C . GLY A 1 97 ? -1.466 9.137 2.712 1.00 97.62 97 GLY A C 1
ATOM 728 O O . GLY A 1 97 ? -0.265 8.989 2.932 1.00 97.62 97 GLY A O 1
ATOM 729 N N . GLN A 1 98 ? -2.394 8.895 3.639 1.00 98.31 98 GLN A N 1
ATOM 730 C CA . GLN A 1 98 ? -2.068 8.350 4.953 1.00 98.31 98 GLN A CA 1
ATOM 731 C C . GLN A 1 98 ? -2.024 6.823 4.900 1.00 98.31 98 GLN A C 1
ATOM 733 O O . GLN A 1 98 ? -2.799 6.184 4.180 1.00 98.31 98 GLN A O 1
ATOM 738 N N . ILE A 1 99 ? -1.144 6.233 5.708 1.00 98.62 99 ILE A N 1
ATOM 739 C CA . ILE A 1 99 ? -1.183 4.814 6.060 1.00 98.62 99 ILE A CA 1
ATOM 740 C C . ILE A 1 99 ? -1.556 4.705 7.526 1.00 98.62 99 ILE A C 1
ATOM 742 O O . ILE A 1 99 ? -0.947 5.334 8.391 1.00 98.62 99 ILE A O 1
ATOM 746 N N . TRP A 1 100 ? -2.537 3.861 7.789 1.00 98.62 100 TRP A N 1
ATOM 747 C CA . TRP A 1 100 ? -3.107 3.625 9.097 1.00 98.62 100 TRP A CA 1
ATOM 748 C C . TRP A 1 100 ? -2.752 2.234 9.581 1.00 98.62 100 TRP A C 1
ATOM 750 O O . TRP A 1 100 ? -2.709 1.283 8.793 1.00 98.62 100 TRP A O 1
ATOM 760 N N . ARG A 1 101 ? -2.558 2.116 10.890 1.00 98.12 101 ARG A N 1
ATOM 761 C CA . ARG A 1 101 ? -2.432 0.839 11.581 1.00 98.12 101 ARG A CA 1
ATOM 762 C C . ARG A 1 101 ? -3.450 0.780 12.709 1.00 98.12 101 ARG A C 1
ATOM 764 O O . ARG A 1 101 ? -3.676 1.770 13.400 1.00 98.12 101 ARG A O 1
ATOM 771 N N . PHE A 1 102 ? -4.033 -0.399 12.880 1.00 96.81 102 PHE A N 1
ATOM 772 C CA . PHE A 1 102 ? -4.968 -0.705 13.951 1.00 96.81 102 PHE A CA 1
ATOM 773 C C . PHE A 1 102 ? -4.548 -2.001 14.634 1.00 96.81 102 PHE A C 1
ATOM 775 O O . PHE A 1 102 ? -4.349 -3.005 13.951 1.00 96.81 102 PHE A O 1
ATOM 782 N N . ASP A 1 103 ? -4.422 -1.996 15.957 1.00 95.19 103 ASP A N 1
ATOM 783 C CA . ASP A 1 103 ? -4.170 -3.204 16.742 1.00 95.19 103 ASP A CA 1
ATOM 784 C C . ASP A 1 103 ? -5.463 -3.694 17.386 1.00 95.19 103 ASP A C 1
ATOM 786 O O . ASP A 1 103 ? -6.213 -2.914 17.971 1.00 95.19 103 ASP A O 1
ATOM 790 N N . ILE A 1 104 ? -5.706 -5.000 17.282 1.00 91.88 104 ILE A N 1
ATOM 791 C CA . ILE A 1 104 ? -6.918 -5.653 17.766 1.00 91.88 104 ILE A CA 1
ATOM 792 C C . ILE A 1 104 ? -6.600 -6.413 19.057 1.00 91.88 104 ILE A C 1
ATOM 794 O O . ILE A 1 104 ? -5.615 -7.152 19.181 1.00 91.88 104 ILE A O 1
ATOM 798 N N . PHE A 1 105 ? -7.457 -6.233 20.052 1.00 86.44 105 PHE A N 1
ATOM 799 C CA . PHE A 1 105 ? -7.365 -6.880 21.351 1.00 86.44 105 PHE A CA 1
ATOM 800 C C . PHE A 1 105 ? -8.565 -7.818 21.495 1.00 86.44 105 PHE A C 1
ATOM 802 O O . PHE A 1 105 ? -9.620 -7.432 21.983 1.00 86.44 105 PHE A O 1
ATOM 809 N N . GLY A 1 106 ? -8.423 -9.060 21.018 1.00 72.25 106 GLY A N 1
ATOM 810 C CA . GLY A 1 106 ? -9.489 -10.066 21.096 1.00 72.25 106 GLY A CA 1
ATOM 811 C C . GLY A 1 106 ? -9.988 -10.283 22.531 1.00 72.25 106 GLY A C 1
ATOM 812 O O . GLY A 1 106 ? -9.182 -10.412 23.455 1.00 72.25 106 GLY A O 1
ATOM 813 N N . GLY A 1 107 ? -11.312 -10.322 22.719 1.00 62.38 107 GLY A N 1
ATOM 814 C CA . GLY A 1 107 ? -11.948 -10.480 24.035 1.00 62.38 107 GLY A CA 1
ATOM 815 C C . GLY A 1 107 ? -12.045 -9.191 24.862 1.00 62.38 107 GLY A C 1
ATOM 816 O O . GLY A 1 107 ? -12.083 -9.252 26.092 1.00 62.38 107 GLY A O 1
ATOM 817 N N . LYS A 1 108 ? -12.036 -8.028 24.202 1.00 72.56 108 LYS A N 1
ATOM 818 C CA . LYS A 1 108 ? -12.250 -6.703 24.801 1.00 72.56 108 LYS A CA 1
ATOM 819 C C . LYS A 1 108 ? -13.569 -6.084 24.324 1.00 72.56 108 LYS A C 1
ATOM 821 O O . LYS A 1 108 ? -14.135 -6.534 23.329 1.00 72.56 108 LYS A O 1
ATOM 826 N N . GLN A 1 109 ? -14.074 -5.093 25.062 1.00 69.81 109 GLN A N 1
ATOM 827 C CA . GLN A 1 109 ? -15.388 -4.502 24.798 1.00 69.81 109 GLN A CA 1
ATOM 828 C C . GLN A 1 109 ? -15.353 -3.665 23.505 1.00 69.81 109 GLN A C 1
ATOM 830 O O . GLN A 1 109 ? -14.404 -2.891 23.331 1.00 69.81 109 GLN A O 1
ATOM 835 N N . PRO A 1 110 ? -16.354 -3.785 22.606 1.00 69.19 110 PRO A N 1
ATOM 836 C CA . PRO A 1 110 ? -16.417 -3.002 21.366 1.00 69.19 110 PRO A CA 1
ATOM 837 C C . PRO A 1 110 ? -16.314 -1.488 21.595 1.00 69.19 110 PRO A C 1
ATOM 839 O O . PRO A 1 110 ? -15.656 -0.797 20.823 1.00 69.19 110 PRO A O 1
ATOM 842 N N . ASP A 1 111 ? -16.904 -1.002 22.687 1.00 65.94 111 ASP A N 1
ATOM 843 C CA . ASP A 1 111 ? -16.942 0.394 23.138 1.00 65.94 111 ASP A CA 1
ATOM 844 C C . ASP A 1 111 ? -15.893 0.725 24.220 1.00 65.94 111 ASP A C 1
ATOM 846 O O . ASP A 1 111 ? -15.917 1.801 24.824 1.00 65.94 111 ASP A O 1
ATOM 850 N N . GLY A 1 112 ? -14.972 -0.201 24.500 1.00 68.31 112 GLY A N 1
ATOM 851 C CA . GLY A 1 112 ? -13.957 -0.021 25.528 1.00 68.31 112 GLY A CA 1
ATOM 852 C C . GLY A 1 112 ? -12.944 1.076 25.186 1.00 68.31 112 GLY A C 1
ATOM 853 O O . GLY A 1 112 ? -12.698 1.400 24.026 1.00 68.31 112 GLY A O 1
ATOM 854 N N . ILE A 1 113 ? -12.300 1.636 26.214 1.00 65.75 113 ILE A N 1
ATOM 855 C CA . ILE A 1 113 ? -11.293 2.699 26.073 1.00 65.75 113 ILE A CA 1
ATOM 856 C C . ILE A 1 113 ? -9.970 2.226 26.684 1.00 65.75 113 ILE A C 1
ATOM 858 O O . ILE A 1 113 ? -9.939 1.618 27.756 1.00 65.75 113 ILE A O 1
ATOM 862 N N . GLY A 1 114 ? -8.847 2.526 26.028 1.00 67.81 114 GLY A N 1
ATOM 863 C CA . GLY A 1 114 ? -7.515 2.188 26.535 1.00 67.81 114 GLY A CA 1
ATOM 864 C C . GLY A 1 114 ? -7.269 0.670 26.564 1.00 67.81 114 GLY A C 1
ATOM 865 O O . GLY A 1 114 ? -7.426 0.029 25.530 1.00 67.81 114 GLY A O 1
ATOM 866 N N . PRO A 1 115 ? -6.864 0.066 27.701 1.00 61.75 115 PRO A N 1
ATOM 867 C CA . PRO A 1 115 ? -6.544 -1.366 27.774 1.00 61.75 115 PRO A CA 1
ATOM 868 C C . PRO A 1 115 ? -7.761 -2.287 27.595 1.00 61.75 115 PRO A C 1
ATOM 870 O O . PRO A 1 115 ? -7.579 -3.499 27.466 1.00 61.75 115 PRO A O 1
ATOM 873 N N . ASP A 1 116 ? -8.977 -1.732 27.613 1.00 73.06 116 ASP A N 1
ATOM 874 C CA . ASP A 1 116 ? -10.231 -2.461 27.416 1.00 73.06 116 ASP A CA 1
ATOM 875 C C . ASP A 1 116 ? -10.867 -2.228 26.041 1.00 73.06 116 ASP A C 1
ATOM 877 O O . ASP A 1 116 ? -11.933 -2.779 25.783 1.00 73.06 116 ASP A O 1
ATOM 881 N N . ALA A 1 117 ? -10.215 -1.459 25.161 1.00 81.88 117 ALA A N 1
ATOM 882 C CA . ALA A 1 117 ? -10.674 -1.227 23.795 1.00 81.88 117 ALA A CA 1
ATOM 883 C C . ALA A 1 117 ? -10.518 -2.480 22.926 1.00 81.88 117 ALA A C 1
ATOM 885 O O . ALA A 1 117 ? -9.474 -3.134 22.959 1.00 81.88 117 ALA A O 1
ATOM 886 N N . LEU A 1 118 ? -11.528 -2.778 22.102 1.00 89.44 118 LEU A N 1
ATOM 887 C CA . LEU A 1 118 ? -11.437 -3.807 21.060 1.00 89.44 118 LEU A CA 1
ATOM 888 C C . LEU A 1 118 ? -10.332 -3.491 20.043 1.00 89.44 118 LEU A C 1
ATOM 890 O O . LEU A 1 118 ? -9.598 -4.387 19.621 1.00 89.44 118 LEU A O 1
ATOM 894 N N . VAL A 1 119 ? -10.218 -2.220 19.656 1.00 93.38 119 VAL A N 1
ATOM 895 C CA . VAL A 1 119 ? -9.257 -1.738 18.663 1.00 93.38 119 VAL A CA 1
ATOM 896 C C . VAL A 1 119 ? -8.657 -0.415 19.123 1.00 93.38 119 VAL A C 1
ATOM 898 O O . VAL A 1 119 ? -9.372 0.477 19.574 1.00 93.38 119 VAL A O 1
ATOM 901 N N . THR A 1 120 ? -7.351 -0.266 18.945 1.00 94.56 120 THR A N 1
ATOM 902 C CA . THR A 1 120 ? -6.654 1.028 18.966 1.00 94.56 120 THR A CA 1
ATOM 903 C C . THR A 1 120 ? -6.086 1.302 17.582 1.00 94.56 120 THR A C 1
ATOM 905 O O . THR A 1 120 ? -5.834 0.368 16.816 1.00 94.56 120 THR A O 1
ATOM 908 N N . GLY A 1 121 ? -5.873 2.567 17.227 1.00 96.12 121 GLY A N 1
ATOM 909 C CA . GLY A 1 121 ? -5.319 2.869 15.914 1.00 96.12 121 GLY A CA 1
ATOM 910 C C . GLY A 1 121 ? -4.918 4.314 15.703 1.00 96.12 121 GLY A C 1
ATOM 911 O O . GLY A 1 121 ? -5.246 5.206 16.483 1.00 96.12 121 GLY A O 1
ATOM 912 N N . GLY A 1 122 ? -4.210 4.530 14.602 1.00 97.81 122 GLY A N 1
ATOM 913 C CA . GLY A 1 122 ? -3.741 5.844 14.201 1.00 97.81 122 GLY A CA 1
ATOM 914 C C . GLY A 1 122 ? -3.000 5.815 12.873 1.00 97.81 122 GLY A C 1
ATOM 915 O O . GLY A 1 122 ? -2.737 4.756 12.290 1.00 97.81 122 GLY A O 1
ATOM 916 N N . VAL A 1 123 ? -2.668 7.009 12.396 1.00 98.44 123 VAL A N 1
ATOM 917 C CA . VAL A 1 123 ? -1.774 7.190 11.253 1.00 98.44 123 VAL A CA 1
ATOM 918 C C . VAL A 1 123 ? -0.376 6.748 11.677 1.00 98.44 123 VAL A C 1
ATOM 920 O O . VAL A 1 123 ? 0.076 7.074 12.769 1.00 98.44 123 VAL A O 1
ATOM 923 N N . ILE A 1 124 ? 0.312 6.001 10.819 1.00 98.44 124 ILE A N 1
ATOM 924 C CA . ILE A 1 124 ? 1.723 5.630 11.004 1.00 98.44 124 ILE A CA 1
ATOM 925 C C . ILE A 1 124 ? 2.625 6.213 9.916 1.00 98.44 124 ILE A C 1
ATOM 927 O O . ILE A 1 124 ? 3.843 6.239 10.085 1.00 98.44 124 ILE A O 1
ATOM 931 N N . ALA A 1 125 ? 2.043 6.683 8.809 1.00 98.50 125 ALA A N 1
ATOM 932 C CA . ALA A 1 125 ? 2.762 7.390 7.759 1.00 98.50 125 ALA A CA 1
ATOM 933 C C . ALA A 1 125 ? 1.873 8.413 7.049 1.00 98.50 125 ALA A C 1
ATOM 935 O O . ALA A 1 125 ? 0.700 8.137 6.795 1.00 98.50 125 ALA A O 1
ATOM 936 N N . GLN A 1 126 ? 2.463 9.546 6.675 1.00 98.00 126 GLN A N 1
ATOM 937 C CA . GLN A 1 126 ? 1.881 10.552 5.795 1.00 98.00 126 GLN A CA 1
ATOM 938 C C . GLN A 1 126 ? 2.758 10.681 4.549 1.00 98.00 126 GLN A C 1
ATOM 940 O O . GLN A 1 126 ? 3.853 11.236 4.591 1.00 98.00 126 GLN A O 1
ATOM 945 N N . LEU A 1 127 ? 2.273 10.151 3.430 1.00 97.69 127 LEU A N 1
ATOM 946 C CA . LEU A 1 127 ? 2.994 10.103 2.160 1.00 97.69 127 LEU A CA 1
ATOM 947 C C . LEU A 1 127 ? 2.303 10.920 1.060 1.00 97.69 127 LEU A C 1
ATOM 949 O O . LEU A 1 127 ? 2.795 10.960 -0.066 1.00 97.69 127 LEU A O 1
ATOM 953 N N . GLY A 1 128 ? 1.179 11.574 1.353 1.00 96.25 128 GLY A N 1
ATOM 954 C CA . GLY A 1 128 ? 0.469 12.454 0.427 1.00 96.25 128 GLY A CA 1
ATOM 955 C C . GLY A 1 128 ? 0.284 13.863 0.972 1.00 96.25 128 GLY A C 1
ATOM 956 O O . GLY A 1 128 ? 1.135 14.395 1.681 1.00 96.25 128 GLY A O 1
ATOM 957 N N . ALA A 1 129 ? -0.823 14.482 0.571 1.00 96.00 129 ALA A N 1
ATOM 958 C CA . ALA A 1 129 ? -1.081 15.900 0.789 1.00 96.00 129 ALA A CA 1
ATOM 959 C C . ALA A 1 129 ? -1.818 16.211 2.099 1.00 96.00 129 ALA A C 1
ATOM 961 O O . ALA A 1 129 ? -1.890 17.380 2.483 1.00 96.00 129 ALA A O 1
ATOM 962 N N . GLU A 1 130 ? -2.383 15.204 2.771 1.00 96.69 130 GLU A N 1
ATOM 963 C CA . GLU A 1 130 ? -3.146 15.441 3.996 1.00 96.69 130 GLU A CA 1
ATOM 964 C C . GLU A 1 130 ? -2.256 16.049 5.098 1.00 96.69 130 GLU A C 1
ATOM 966 O O . GLU A 1 130 ? -1.110 15.657 5.311 1.00 96.69 130 GLU A O 1
ATOM 971 N N . GLY A 1 131 ? -2.766 17.072 5.786 1.00 93.38 131 GLY A N 1
ATOM 972 C CA . GLY A 1 131 ? -2.018 17.801 6.817 1.00 93.38 131 GLY A CA 1
ATOM 973 C C . GLY A 1 131 ? -0.986 18.818 6.301 1.00 93.38 131 GLY A C 1
ATOM 974 O O . GLY A 1 131 ? -0.464 19.597 7.102 1.00 93.38 131 GLY A O 1
ATOM 975 N N . LEU A 1 132 ? -0.714 18.892 4.991 1.00 93.62 132 LEU A N 1
ATOM 976 C CA . LEU A 1 132 ? 0.134 19.947 4.429 1.00 93.62 132 LEU A CA 1
ATOM 977 C C . LEU A 1 132 ? -0.602 21.295 4.428 1.00 93.62 132 LEU A C 1
ATOM 979 O O . LEU A 1 132 ? -1.750 21.401 4.006 1.00 93.62 132 LEU A O 1
ATOM 983 N N . GLY A 1 133 ? 0.080 22.367 4.841 1.00 92.19 133 GLY A N 1
ATOM 984 C CA . GLY A 1 133 ? -0.526 23.705 4.891 1.00 92.19 133 GLY A CA 1
ATOM 985 C C . GLY A 1 133 ? -0.799 24.337 3.518 1.00 92.19 133 GLY A C 1
ATOM 986 O O . GLY A 1 133 ? -1.609 25.255 3.409 1.00 92.19 133 GLY A O 1
ATOM 987 N N . SER A 1 134 ? -0.107 23.899 2.465 1.00 92.00 134 SER A N 1
ATOM 988 C CA . SER A 1 134 ? -0.278 24.394 1.089 1.00 92.00 134 SER A CA 1
ATOM 989 C C . SER A 1 134 ? 0.150 23.316 0.085 1.00 92.00 134 SER A C 1
ATOM 991 O O . SER A 1 134 ? 1.231 23.428 -0.493 1.00 92.00 134 SER A O 1
ATOM 993 N N . PRO A 1 135 ? -0.653 22.250 -0.086 1.00 93.94 135 PRO A N 1
ATOM 994 C CA . PRO A 1 135 ? -0.305 21.145 -0.971 1.00 93.94 135 PRO A CA 1
ATOM 995 C C . PRO A 1 135 ? -0.318 21.584 -2.438 1.00 93.94 135 PRO A C 1
ATOM 997 O O . PRO A 1 135 ? -1.225 22.286 -2.894 1.00 93.94 135 PRO A O 1
ATOM 1000 N N . THR A 1 136 ? 0.684 21.141 -3.189 1.00 93.12 136 THR A N 1
ATOM 1001 C CA . THR A 1 136 ? 0.739 21.253 -4.648 1.00 93.12 136 THR A CA 1
ATOM 1002 C C . THR A 1 136 ? 0.130 20.016 -5.315 1.00 93.12 136 THR A C 1
ATOM 1004 O O . THR A 1 136 ? -0.193 19.018 -4.663 1.00 93.12 136 THR A O 1
ATOM 1007 N N . PHE A 1 137 ? -0.015 20.047 -6.643 1.00 90.94 137 PHE A N 1
ATOM 1008 C CA . PHE A 1 137 ? -0.399 18.847 -7.389 1.00 90.94 137 PHE A CA 1
ATOM 1009 C C . PHE A 1 137 ? 0.627 17.724 -7.215 1.00 90.94 137 PHE A C 1
ATOM 1011 O O . PHE A 1 137 ? 0.234 16.578 -7.034 1.00 90.94 137 PHE A O 1
ATOM 1018 N N . GLU A 1 138 ? 1.921 18.036 -7.157 1.00 88.69 138 GLU A N 1
ATOM 1019 C CA . GLU A 1 138 ? 2.969 17.026 -6.974 1.00 88.69 138 GLU A CA 1
ATOM 1020 C C . GLU A 1 138 ? 2.851 16.290 -5.630 1.00 88.69 138 GLU A C 1
ATOM 1022 O O . GLU A 1 138 ? 3.119 15.089 -5.574 1.00 88.69 138 GLU A O 1
ATOM 1027 N N . ASP A 1 139 ? 2.379 16.983 -4.587 1.00 91.50 139 ASP A N 1
ATOM 1028 C CA . ASP A 1 139 ? 2.179 16.429 -3.240 1.00 91.50 139 ASP A CA 1
ATOM 1029 C C . ASP A 1 139 ? 0.934 15.538 -3.137 1.00 91.50 139 ASP A C 1
ATOM 1031 O O . ASP A 1 139 ? 0.815 14.726 -2.219 1.00 91.50 139 ASP A O 1
ATOM 1035 N N . THR A 1 140 ? -0.017 15.668 -4.069 1.00 94.31 140 THR A N 1
ATOM 1036 C CA . THR A 1 140 ? -1.340 15.027 -3.976 1.00 94.31 140 THR A CA 1
ATOM 1037 C C . THR A 1 140 ? -1.322 13.559 -4.428 1.00 94.31 140 THR A C 1
ATOM 1039 O O . THR A 1 140 ? -2.110 13.120 -5.271 1.00 94.31 140 THR A O 1
ATOM 1042 N N . ARG A 1 141 ? -0.415 12.774 -3.843 1.00 95.00 141 ARG A N 1
ATOM 1043 C CA . ARG A 1 141 ? -0.344 11.319 -4.000 1.00 95.00 141 ARG A CA 1
ATOM 1044 C C . ARG A 1 141 ? -1.510 10.661 -3.266 1.00 95.00 141 ARG A C 1
ATOM 1046 O O . ARG A 1 141 ? -1.747 10.927 -2.092 1.00 95.00 141 ARG A O 1
ATOM 1053 N N . ARG A 1 142 ? -2.232 9.795 -3.976 1.00 96.06 142 ARG A N 1
ATOM 1054 C CA . ARG A 1 142 ? -3.423 9.092 -3.479 1.00 96.06 142 ARG A CA 1
ATOM 1055 C C . ARG A 1 142 ? -3.209 7.584 -3.509 1.00 96.06 142 ARG A C 1
ATOM 1057 O O . ARG A 1 142 ? -2.557 7.071 -4.424 1.00 96.06 142 ARG A O 1
ATOM 1064 N N . PHE A 1 143 ? -3.820 6.877 -2.561 1.00 97.69 143 PHE A N 1
ATOM 1065 C CA . PHE A 1 143 ? -3.764 5.420 -2.485 1.00 97.69 143 PHE A CA 1
ATOM 1066 C C . PHE A 1 143 ? -5.124 4.775 -2.784 1.00 97.69 143 PHE A C 1
ATOM 1068 O O . PHE A 1 143 ? -6.004 4.674 -1.935 1.00 97.69 143 PHE A O 1
ATOM 1075 N N . TYR A 1 144 ? -5.280 4.281 -4.014 1.00 96.62 144 TYR A N 1
ATOM 1076 C CA . TYR A 1 144 ? -6.443 3.474 -4.427 1.00 96.62 144 TYR A CA 1
ATOM 1077 C C . TYR A 1 144 ? -6.222 1.969 -4.253 1.00 96.62 144 TYR A C 1
ATOM 1079 O O . TYR A 1 144 ? -7.141 1.178 -4.451 1.00 96.62 144 TYR A O 1
ATOM 1087 N N . ASN A 1 145 ? -4.997 1.573 -3.917 1.00 96.38 145 ASN A N 1
ATOM 1088 C CA . ASN A 1 145 ? -4.592 0.185 -3.760 1.00 96.38 145 ASN A CA 1
ATOM 1089 C C . ASN A 1 145 ? -4.485 -0.156 -2.276 1.00 96.38 145 ASN A C 1
ATOM 1091 O O . ASN A 1 145 ? -4.151 0.708 -1.465 1.00 96.38 145 ASN A O 1
ATOM 1095 N N . ALA A 1 146 ? -4.729 -1.421 -1.942 1.00 96.88 146 ALA A N 1
ATOM 1096 C CA . ALA A 1 146 ? -4.503 -1.915 -0.590 1.00 96.88 146 ALA A CA 1
ATOM 1097 C C . ALA A 1 146 ? -3.004 -1.918 -0.253 1.00 96.88 146 ALA A C 1
ATOM 1099 O O . ALA A 1 146 ? -2.155 -1.964 -1.148 1.00 96.88 146 ALA A O 1
ATOM 1100 N N . THR A 1 147 ? -2.682 -1.916 1.036 1.00 97.75 147 THR A N 1
ATOM 1101 C CA . THR A 1 147 ? -1.319 -2.169 1.506 1.00 97.75 147 THR A CA 1
ATOM 1102 C C . THR A 1 147 ? -0.954 -3.644 1.333 1.00 97.75 147 THR A C 1
ATOM 1104 O O . THR A 1 147 ? -1.732 -4.551 1.638 1.00 97.75 147 THR A O 1
ATOM 1107 N N . ASP A 1 148 ? 0.258 -3.889 0.851 1.00 98.19 148 ASP A N 1
ATOM 1108 C CA . ASP A 1 148 ? 0.879 -5.208 0.797 1.00 98.19 148 ASP A CA 1
ATOM 1109 C C . ASP A 1 148 ? 1.786 -5.365 2.014 1.00 98.19 148 ASP A C 1
ATOM 1111 O O . ASP A 1 148 ? 2.720 -4.588 2.206 1.00 98.19 148 ASP A O 1
ATOM 1115 N N . VAL A 1 149 ? 1.461 -6.322 2.881 1.00 97.44 149 VAL A N 1
ATOM 1116 C CA . VAL A 1 149 ? 2.111 -6.470 4.185 1.00 97.44 149 VAL A CA 1
ATOM 1117 C C . VAL A 1 149 ? 2.739 -7.845 4.295 1.00 97.44 149 VAL A C 1
ATOM 1119 O O . VAL A 1 149 ? 2.038 -8.859 4.197 1.00 97.44 149 VAL A O 1
ATOM 1122 N N . ALA A 1 150 ? 4.045 -7.865 4.551 1.00 95.88 150 ALA A N 1
ATOM 1123 C CA . ALA A 1 150 ? 4.830 -9.080 4.702 1.00 95.88 150 ALA A CA 1
ATOM 1124 C C . ALA A 1 150 ? 5.826 -8.963 5.858 1.00 95.88 150 ALA A C 1
ATOM 1126 O O . ALA A 1 150 ? 6.458 -7.928 6.058 1.00 95.88 150 ALA A O 1
ATOM 1127 N N . ILE A 1 151 ? 6.004 -10.050 6.605 1.00 94.50 151 ILE A N 1
ATOM 1128 C CA . ILE A 1 151 ? 7.090 -10.154 7.579 1.00 94.50 151 ILE A CA 1
ATOM 1129 C C . ILE A 1 151 ? 8.414 -10.370 6.843 1.00 94.50 151 ILE A C 1
ATOM 1131 O O . ILE A 1 151 ? 8.495 -11.193 5.931 1.00 94.50 151 ILE A O 1
ATOM 1135 N N . PHE A 1 152 ? 9.453 -9.636 7.235 1.00 94.88 152 PHE A N 1
ATOM 1136 C CA . PHE A 1 152 ? 10.783 -9.776 6.655 1.00 94.88 152 PHE A CA 1
ATOM 1137 C C . PHE A 1 152 ? 11.857 -9.934 7.724 1.00 94.88 152 PHE A C 1
ATOM 1139 O O . PHE A 1 152 ? 11.944 -9.149 8.673 1.00 94.88 152 PHE A O 1
ATOM 1146 N N . ASP A 1 153 ? 12.702 -10.940 7.511 1.00 93.94 153 ASP A N 1
ATOM 1147 C CA . ASP A 1 153 ? 13.895 -11.218 8.296 1.00 93.94 153 ASP A CA 1
ATOM 1148 C C . ASP A 1 153 ? 15.142 -10.720 7.573 1.00 93.94 153 ASP A C 1
ATOM 1150 O O . ASP A 1 153 ? 15.695 -11.363 6.677 1.00 93.94 153 ASP A O 1
ATOM 1154 N N . ASP A 1 154 ? 15.627 -9.559 8.001 1.00 91.56 154 ASP A N 1
ATOM 1155 C CA . ASP A 1 154 ? 16.903 -9.027 7.561 1.00 91.56 154 ASP A CA 1
ATOM 1156 C C . ASP A 1 154 ? 18.045 -9.671 8.361 1.00 91.56 154 ASP A C 1
ATOM 1158 O O . ASP A 1 154 ? 18.582 -9.085 9.305 1.00 91.56 154 ASP A O 1
ATOM 1162 N N . PHE A 1 155 ? 18.452 -10.877 7.957 1.00 89.56 155 PHE A N 1
ATOM 1163 C CA . PHE A 1 155 ? 19.574 -11.585 8.584 1.00 89.56 155 PHE A CA 1
ATOM 1164 C C . PHE A 1 155 ? 20.918 -10.855 8.466 1.00 89.56 155 PHE A C 1
ATOM 1166 O O . PHE A 1 155 ? 21.798 -11.085 9.290 1.00 89.56 155 PHE A O 1
ATOM 1173 N N . SER A 1 156 ? 21.106 -9.976 7.474 1.00 87.94 156 SER A N 1
ATOM 1174 C CA . SER A 1 156 ? 22.388 -9.274 7.319 1.00 87.94 156 SER A CA 1
ATOM 1175 C C . SER A 1 156 ? 22.533 -8.118 8.304 1.00 87.94 156 SER A C 1
ATOM 1177 O O . SER A 1 156 ? 23.651 -7.707 8.595 1.00 87.94 156 SER A O 1
ATOM 1179 N N . GLN A 1 157 ? 21.414 -7.564 8.776 1.00 88.94 157 GLN A N 1
ATOM 1180 C CA . GLN A 1 157 ? 21.400 -6.492 9.771 1.00 88.94 157 GLN A CA 1
ATOM 1181 C C . GLN A 1 157 ? 20.827 -6.945 11.122 1.00 88.94 157 GLN A C 1
ATOM 1183 O O . GLN A 1 157 ? 20.727 -6.127 12.032 1.00 88.94 157 GLN A O 1
ATOM 1188 N N . SER A 1 158 ? 20.471 -8.227 11.267 1.00 91.25 158 SER A N 1
ATOM 1189 C CA . SER A 1 158 ? 19.848 -8.817 12.461 1.00 91.25 158 SER A CA 1
ATOM 1190 C C . SER A 1 158 ? 18.580 -8.082 12.907 1.00 91.25 158 SER A C 1
ATOM 1192 O O . SER A 1 158 ? 18.416 -7.756 14.083 1.00 91.25 158 SER A O 1
ATOM 1194 N N . ARG A 1 159 ? 17.681 -7.789 11.960 1.00 92.00 159 ARG A N 1
ATOM 1195 C CA . ARG A 1 159 ? 16.419 -7.080 12.223 1.00 92.00 159 ARG A CA 1
ATOM 1196 C C . ARG A 1 159 ? 15.237 -7.828 11.629 1.00 92.00 159 ARG A C 1
ATOM 1198 O O . ARG A 1 159 ? 15.354 -8.424 10.565 1.00 92.00 159 ARG A O 1
ATOM 1205 N N . ARG A 1 160 ? 14.088 -7.712 12.289 1.00 93.88 160 ARG A N 1
ATOM 1206 C CA . ARG A 1 160 ? 12.790 -8.178 11.799 1.00 93.88 160 ARG A CA 1
ATOM 1207 C C . ARG A 1 160 ? 11.825 -7.004 11.767 1.00 93.88 160 ARG A C 1
ATOM 1209 O O . ARG A 1 160 ? 11.836 -6.186 12.685 1.00 93.88 160 ARG A O 1
ATOM 1216 N N . PHE A 1 161 ? 11.022 -6.915 10.719 1.00 95.50 161 PHE A N 1
ATOM 1217 C CA . PHE A 1 161 ? 9.986 -5.895 10.581 1.00 95.50 161 PHE A CA 1
ATOM 1218 C C . PHE A 1 161 ? 8.833 -6.414 9.720 1.00 95.50 161 PHE A C 1
ATOM 1220 O O . PHE A 1 161 ? 8.995 -7.378 8.970 1.00 95.50 161 PHE A O 1
ATOM 1227 N N . LEU A 1 162 ? 7.678 -5.763 9.821 1.00 96.56 162 LEU A N 1
ATOM 1228 C CA . LEU A 1 162 ? 6.626 -5.860 8.816 1.00 96.56 162 LEU A CA 1
ATOM 1229 C C . LEU A 1 162 ? 6.921 -4.810 7.743 1.00 96.56 162 LEU A C 1
ATOM 1231 O O . LEU A 1 162 ? 7.007 -3.615 8.032 1.00 96.56 162 LEU A O 1
ATOM 1235 N N . ALA A 1 163 ? 7.149 -5.267 6.519 1.00 97.88 163 ALA A N 1
ATOM 1236 C CA . ALA A 1 163 ? 7.238 -4.413 5.351 1.00 97.88 163 ALA A CA 1
ATOM 1237 C C . ALA A 1 163 ? 5.821 -4.066 4.902 1.00 97.88 163 ALA A C 1
ATOM 1239 O O . ALA A 1 163 ? 5.013 -4.968 4.688 1.00 97.88 163 ALA A O 1
ATOM 1240 N N . ILE A 1 164 ? 5.533 -2.775 4.776 1.00 98.56 164 ILE A N 1
ATOM 1241 C CA . ILE A 1 164 ? 4.258 -2.249 4.294 1.00 98.56 164 ILE A CA 1
ATOM 1242 C C . ILE A 1 164 ? 4.544 -1.575 2.960 1.00 98.56 164 ILE A C 1
ATOM 1244 O O .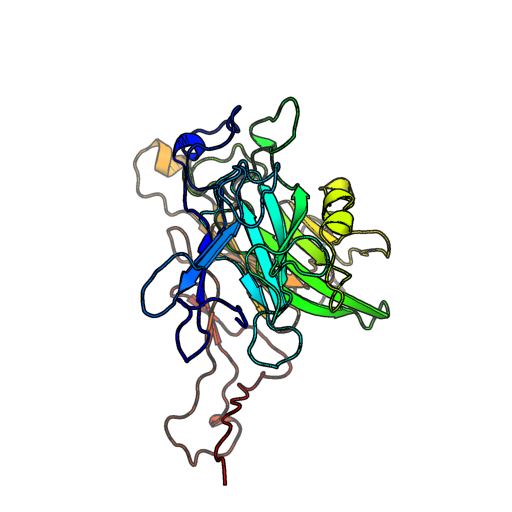 ILE A 1 164 ? 5.069 -0.460 2.917 1.00 98.56 164 ILE A O 1
ATOM 1248 N N . SER A 1 165 ? 4.248 -2.281 1.877 1.00 98.75 165 SER A N 1
ATOM 1249 C CA . SER A 1 165 ? 4.494 -1.837 0.514 1.00 98.75 165 SER A CA 1
ATOM 1250 C C . SER A 1 165 ? 3.229 -1.265 -0.121 1.00 98.75 165 SER A C 1
ATOM 1252 O O . SER A 1 165 ? 2.141 -1.832 -0.000 1.00 98.75 165 SER A O 1
ATOM 1254 N N . ILE A 1 166 ? 3.356 -0.113 -0.778 1.00 98.75 166 ILE A N 1
ATOM 1255 C CA . ILE A 1 166 ? 2.237 0.557 -1.442 1.00 98.75 166 ILE A CA 1
ATOM 1256 C C . ILE A 1 166 ? 2.737 1.521 -2.518 1.00 98.75 166 ILE A C 1
ATOM 1258 O O . ILE A 1 166 ? 3.758 2.184 -2.352 1.00 98.75 166 ILE A O 1
ATOM 1262 N N . GLY A 1 167 ? 2.004 1.620 -3.625 1.00 98.25 167 GLY A N 1
ATOM 1263 C CA . GLY A 1 167 ? 2.276 2.592 -4.681 1.00 98.25 167 GLY A CA 1
ATOM 1264 C C . GLY A 1 167 ? 1.171 3.634 -4.799 1.00 98.25 167 GLY A C 1
ATOM 1265 O O . GLY A 1 167 ? -0.013 3.296 -4.689 1.00 98.25 167 GLY A O 1
ATOM 1266 N N . SER A 1 168 ? 1.565 4.884 -5.039 1.00 97.88 168 SER A N 1
ATOM 1267 C CA . SER A 1 168 ? 0.635 5.974 -5.326 1.00 97.88 168 SER A CA 1
ATOM 1268 C C . SER A 1 168 ? 0.212 5.975 -6.792 1.00 97.88 168 SER A C 1
ATOM 1270 O O . SER A 1 168 ? 0.943 5.531 -7.684 1.00 97.88 168 SER A O 1
ATOM 1272 N N . GLY A 1 169 ? -0.986 6.490 -7.044 1.00 96.38 169 GLY A N 1
ATOM 1273 C CA . GLY A 1 169 ? -1.442 6.739 -8.401 1.00 96.38 169 GLY A CA 1
ATOM 1274 C C . GLY A 1 169 ? -2.831 7.339 -8.445 1.00 96.38 169 GLY A C 1
ATOM 1275 O O . GLY A 1 169 ? -3.714 6.944 -7.688 1.00 96.38 169 GLY A O 1
ATOM 1276 N N . TYR A 1 170 ? -3.057 8.278 -9.361 1.00 94.56 170 TYR A N 1
ATOM 1277 C CA . TYR A 1 170 ? -4.363 8.911 -9.494 1.00 94.56 170 TYR A CA 1
ATOM 1278 C C . TYR A 1 170 ? -5.314 8.090 -10.380 1.00 94.56 170 TYR A C 1
ATOM 1280 O O . TYR A 1 170 ? -5.382 8.269 -11.594 1.00 94.56 170 TYR A O 1
ATOM 1288 N N . ARG A 1 171 ? -6.065 7.160 -9.774 1.00 92.69 171 ARG A N 1
ATOM 1289 C CA . ARG A 1 171 ? -6.939 6.232 -10.515 1.00 92.69 171 ARG A CA 1
ATOM 1290 C C . ARG A 1 171 ? -8.142 6.899 -11.189 1.00 92.69 171 ARG A C 1
ATOM 1292 O O . ARG A 1 171 ? -8.534 6.435 -12.255 1.00 92.69 171 ARG A O 1
ATOM 1299 N N . ALA A 1 172 ? -8.727 7.942 -10.592 1.00 92.94 172 ALA A N 1
ATOM 1300 C CA . ALA A 1 172 ? -9.868 8.648 -11.188 1.00 92.94 172 ALA A CA 1
ATOM 1301 C C . ALA A 1 172 ? -9.469 9.445 -12.446 1.00 92.94 172 ALA A C 1
ATOM 1303 O O . ALA A 1 172 ? -10.262 9.568 -13.377 1.00 92.94 172 ALA A O 1
ATOM 1304 N N . HIS A 1 173 ? -8.208 9.894 -12.515 1.00 91.56 173 HIS A N 1
ATOM 1305 C CA . HIS A 1 173 ? -7.615 10.562 -13.678 1.00 91.56 173 HIS A CA 1
ATOM 1306 C C . HIS A 1 173 ? -6.332 9.853 -14.122 1.00 91.56 173 HIS A C 1
ATOM 1308 O O . HIS A 1 173 ? -5.236 10.388 -13.968 1.00 91.56 173 HIS A O 1
ATOM 1314 N N . PRO A 1 174 ? -6.432 8.651 -14.719 1.00 89.94 174 PRO A N 1
ATOM 1315 C CA . PRO A 1 174 ? -5.256 7.849 -15.062 1.00 89.94 174 PRO A CA 1
ATOM 1316 C C . PRO A 1 174 ? -4.405 8.473 -16.181 1.00 89.94 174 PRO A C 1
ATOM 1318 O O . PRO A 1 174 ? -3.289 8.020 -16.419 1.00 89.94 174 PRO A O 1
ATOM 1321 N N . LEU A 1 175 ? -4.929 9.495 -16.868 1.00 89.56 175 LEU A N 1
ATOM 1322 C CA . LEU A 1 175 ? -4.230 10.280 -17.888 1.00 89.56 175 LEU A CA 1
ATOM 1323 C C . LEU A 1 175 ? -3.430 11.459 -17.307 1.00 89.56 175 LEU A C 1
ATOM 1325 O O . LEU A 1 175 ? -2.665 12.081 -18.043 1.00 89.56 175 LEU A O 1
ATOM 1329 N N . ASP A 1 176 ? -3.622 11.784 -16.026 1.00 88.81 176 ASP A N 1
ATOM 1330 C CA . ASP A 1 176 ? -2.919 12.878 -15.363 1.00 88.81 176 ASP A CA 1
ATOM 1331 C C . ASP A 1 176 ? -1.477 12.486 -15.020 1.00 88.81 176 ASP A C 1
ATOM 1333 O O . ASP A 1 176 ? -1.241 11.425 -14.451 1.00 88.81 176 ASP A O 1
ATOM 1337 N N . ASN A 1 177 ? -0.515 13.355 -15.328 1.00 88.75 177 ASN A N 1
ATOM 1338 C CA . ASN A 1 177 ? 0.907 13.173 -15.003 1.00 88.75 177 ASN A CA 1
ATOM 1339 C C . ASN A 1 177 ? 1.450 14.361 -14.191 1.00 88.75 177 ASN A C 1
ATOM 1341 O O . ASN A 1 177 ? 2.623 14.705 -14.305 1.00 88.75 177 ASN A O 1
ATOM 1345 N N . THR A 1 178 ? 0.587 15.053 -13.441 1.00 87.25 178 THR A N 1
ATOM 1346 C CA . THR A 1 178 ? 1.007 16.189 -12.606 1.00 87.25 178 THR A CA 1
ATOM 1347 C C . THR A 1 178 ? 1.537 15.743 -11.245 1.00 87.25 178 THR A C 1
ATOM 1349 O O . THR A 1 178 ? 2.305 16.471 -10.621 1.00 87.25 178 THR A O 1
ATOM 1352 N N . ASN A 1 179 ? 1.161 14.544 -10.787 1.00 85.44 179 ASN A N 1
ATOM 1353 C CA . ASN A 1 179 ? 1.696 13.939 -9.571 1.00 85.44 179 ASN A CA 1
ATOM 1354 C C . ASN A 1 179 ? 3.069 13.296 -9.817 1.00 85.44 179 ASN A C 1
ATOM 1356 O O . ASN A 1 179 ? 3.263 12.587 -10.803 1.00 85.44 179 ASN A O 1
ATOM 1360 N N . ASN A 1 180 ? 3.983 13.445 -8.857 1.00 87.94 180 ASN A N 1
ATOM 1361 C CA . ASN A 1 180 ? 5.211 12.655 -8.813 1.00 87.94 180 ASN A CA 1
ATOM 1362 C C . ASN A 1 180 ? 4.925 11.345 -8.069 1.00 87.94 180 ASN A C 1
ATOM 1364 O O . ASN A 1 180 ? 5.130 11.247 -6.856 1.00 87.94 180 ASN A O 1
ATOM 1368 N N . ASP A 1 181 ? 4.393 10.360 -8.786 1.00 96.69 181 ASP A N 1
ATOM 1369 C CA . ASP A 1 181 ? 4.010 9.073 -8.212 1.00 96.69 181 ASP A CA 1
ATOM 1370 C C . ASP A 1 181 ? 5.227 8.248 -7.761 1.00 96.69 181 ASP A C 1
ATOM 1372 O O . ASP A 1 181 ? 6.327 8.333 -8.314 1.00 96.69 181 ASP A O 1
ATOM 1376 N N . ARG A 1 182 ? 5.043 7.469 -6.693 1.00 97.62 182 ARG A N 1
ATOM 1377 C CA . ARG A 1 182 ? 6.121 6.721 -6.037 1.00 97.62 182 ARG A CA 1
ATOM 1378 C C . ARG A 1 182 ? 5.642 5.367 -5.553 1.00 97.62 182 ARG A C 1
ATOM 1380 O O . ARG A 1 182 ? 4.452 5.151 -5.316 1.00 97.62 182 ARG A O 1
ATOM 1387 N N . PHE A 1 183 ? 6.600 4.473 -5.363 1.00 98.75 183 PHE A N 1
ATOM 1388 C CA . PHE A 1 183 ? 6.403 3.240 -4.620 1.00 98.75 183 PHE A CA 1
ATOM 1389 C C . PHE A 1 183 ? 7.129 3.321 -3.279 1.00 98.75 183 PHE A C 1
ATOM 1391 O O . PHE A 1 183 ? 8.264 3.786 -3.211 1.00 98.75 183 PHE A O 1
ATOM 1398 N N . TYR A 1 184 ? 6.486 2.860 -2.216 1.00 98.81 184 TYR A N 1
ATOM 1399 C CA . TYR A 1 184 ? 6.992 2.927 -0.853 1.00 98.81 184 TYR A CA 1
ATOM 1400 C C . TYR A 1 184 ? 7.064 1.532 -0.250 1.00 98.81 184 TYR A C 1
ATOM 1402 O O . TYR A 1 184 ? 6.223 0.683 -0.536 1.00 98.81 184 TYR A O 1
ATOM 1410 N N . SER A 1 185 ? 8.036 1.320 0.634 1.00 98.56 185 SER A N 1
ATOM 1411 C CA . SER A 1 185 ? 8.069 0.184 1.548 1.00 98.56 185 SER A CA 1
ATOM 1412 C C . SER A 1 185 ? 8.480 0.657 2.935 1.00 98.56 185 SER A C 1
ATOM 1414 O O . SER A 1 185 ? 9.664 0.875 3.208 1.00 98.56 185 SER A O 1
ATOM 1416 N N . ILE A 1 186 ? 7.497 0.791 3.820 1.00 98.56 186 ILE A N 1
ATOM 1417 C CA . ILE A 1 186 ? 7.682 1.221 5.209 1.00 98.56 186 ILE A CA 1
ATOM 1418 C C . ILE A 1 186 ? 8.019 0.015 6.082 1.00 98.56 186 ILE A C 1
ATOM 1420 O O . ILE A 1 186 ? 7.571 -1.100 5.829 1.00 98.56 186 ILE A O 1
ATOM 1424 N N . ARG A 1 187 ? 8.822 0.237 7.118 1.00 97.75 187 ARG A N 1
ATOM 1425 C CA . ARG A 1 187 ? 9.223 -0.765 8.101 1.00 97.75 187 ARG A CA 1
ATOM 1426 C C . ARG A 1 187 ? 8.515 -0.507 9.417 1.00 97.75 187 ARG A C 1
ATOM 1428 O O . ARG A 1 187 ? 8.928 0.353 10.194 1.00 97.75 187 ARG A O 1
ATOM 1435 N N . ASP A 1 188 ? 7.503 -1.310 9.696 1.00 96.38 188 ASP A N 1
ATOM 1436 C CA . ASP A 1 188 ? 6.921 -1.387 11.027 1.00 96.38 188 ASP A CA 1
ATOM 1437 C C . ASP A 1 188 ? 7.756 -2.346 11.891 1.00 96.38 188 ASP A C 1
ATOM 1439 O O . ASP A 1 188 ? 7.826 -3.556 11.650 1.00 96.38 188 ASP A O 1
ATOM 1443 N N . LYS A 1 189 ? 8.455 -1.775 12.876 1.00 94.25 189 LYS A N 1
ATOM 1444 C CA . LYS A 1 189 ? 9.371 -2.499 13.771 1.00 94.25 189 LYS A CA 1
ATOM 1445 C C . LYS A 1 189 ? 8.632 -3.221 14.901 1.00 94.25 189 LYS A C 1
ATOM 1447 O O . LYS A 1 189 ? 9.184 -4.151 15.485 1.00 94.25 189 LYS A O 1
ATOM 1452 N N . ASP A 1 190 ? 7.391 -2.840 15.185 1.00 93.19 190 ASP A N 1
ATOM 1453 C CA . ASP A 1 190 ? 6.574 -3.400 16.260 1.00 93.19 190 ASP A CA 1
ATOM 1454 C C . ASP A 1 190 ? 5.819 -4.638 15.775 1.00 93.19 190 ASP A C 1
ATOM 1456 O O . ASP A 1 190 ? 4.591 -4.701 15.783 1.00 93.19 190 ASP A O 1
ATOM 1460 N N . VAL A 1 191 ? 6.578 -5.643 15.333 1.00 91.56 191 VAL A N 1
ATOM 1461 C CA . VAL A 1 191 ? 6.061 -6.829 14.630 1.00 91.56 191 VAL A CA 1
ATOM 1462 C C . VAL A 1 191 ? 5.003 -7.567 15.444 1.00 91.56 191 VAL A C 1
ATOM 1464 O O . VAL A 1 191 ? 3.956 -7.892 14.906 1.00 91.56 191 VAL A O 1
ATOM 1467 N N . PHE A 1 192 ? 5.257 -7.790 16.736 1.00 89.81 192 PHE A N 1
ATOM 1468 C CA . PHE A 1 192 ? 4.338 -8.495 17.642 1.00 89.81 192 PHE A CA 1
ATOM 1469 C C . PHE A 1 192 ? 3.803 -7.603 18.772 1.00 89.81 192 PHE A C 1
ATOM 1471 O O . PHE A 1 192 ? 2.971 -8.033 19.567 1.00 89.81 192 PHE A O 1
ATOM 1478 N N . ASN A 1 193 ? 4.281 -6.358 18.861 1.00 91.00 193 ASN A N 1
ATOM 1479 C CA . ASN A 1 193 ? 3.848 -5.416 19.885 1.00 91.00 193 ASN A CA 1
ATOM 1480 C C . ASN A 1 193 ? 2.619 -4.664 19.387 1.00 91.00 193 ASN A C 1
ATOM 1482 O O . ASN A 1 193 ? 2.685 -3.984 18.362 1.00 91.00 193 ASN A O 1
ATOM 1486 N N . ARG A 1 194 ? 1.516 -4.760 20.126 1.00 91.44 194 ARG A N 1
ATOM 1487 C CA . ARG A 1 194 ? 0.339 -3.909 19.926 1.00 91.44 194 ARG A CA 1
ATOM 1488 C C . ARG A 1 194 ? 0.556 -2.563 20.608 1.00 91.44 194 ARG A C 1
ATOM 1490 O O . ARG A 1 194 ? 1.123 -2.527 21.699 1.00 91.44 194 ARG A O 1
ATOM 1497 N N . LEU A 1 195 ? 0.100 -1.489 19.980 1.00 93.06 195 LEU A N 1
ATOM 1498 C CA . LEU A 1 195 ? 0.199 -0.130 20.501 1.00 93.06 195 LEU A CA 1
ATOM 1499 C C . LEU A 1 195 ? -1.096 0.248 21.222 1.00 93.06 195 LEU A C 1
ATOM 1501 O O . LEU A 1 195 ? -2.192 -0.086 20.773 1.00 93.06 195 LEU A O 1
ATOM 1505 N N . SER A 1 196 ? -0.988 0.936 22.354 1.00 92.25 196 SER A N 1
ATOM 1506 C CA . SER A 1 196 ? -2.146 1.560 22.993 1.00 92.25 196 SER A CA 1
ATOM 1507 C C . SER A 1 196 ? -2.589 2.797 22.207 1.00 92.25 196 SER A C 1
ATOM 1509 O O . SER A 1 196 ? -1.845 3.313 21.374 1.00 92.25 196 SER A O 1
ATOM 1511 N N . GLN A 1 197 ? -3.781 3.328 22.494 1.00 92.56 197 GLN A N 1
ATOM 1512 C CA . GLN A 1 197 ? -4.212 4.573 21.852 1.00 92.56 197 GLN A CA 1
ATOM 1513 C C . GLN A 1 197 ? -3.254 5.737 22.160 1.00 92.56 197 GLN A C 1
ATOM 1515 O O . GLN A 1 197 ? -2.929 6.506 21.268 1.00 92.56 197 GLN A O 1
ATOM 1520 N N . ALA A 1 198 ? -2.710 5.809 23.380 1.00 93.12 198 ALA A N 1
ATOM 1521 C CA . ALA A 1 198 ? -1.733 6.836 23.748 1.00 93.12 198 ALA A CA 1
ATOM 1522 C C . ALA A 1 198 ? -0.413 6.722 22.956 1.00 93.12 198 ALA A C 1
ATOM 1524 O O . ALA A 1 198 ? 0.225 7.737 22.670 1.00 93.12 198 ALA A O 1
ATOM 1525 N N . ASP A 1 199 ? -0.012 5.503 22.583 1.00 95.19 199 ASP A N 1
ATOM 1526 C CA . ASP A 1 199 ? 1.159 5.285 21.728 1.00 95.19 199 ASP A CA 1
ATOM 1527 C C . ASP A 1 199 ? 0.886 5.759 20.291 1.00 95.19 199 ASP A C 1
ATOM 1529 O O . ASP A 1 199 ? 1.767 6.347 19.670 1.00 95.19 199 ASP A O 1
ATOM 1533 N N . TYR A 1 200 ? -0.335 5.565 19.775 1.00 96.12 200 TYR A N 1
ATOM 1534 C CA . TYR A 1 200 ? -0.747 6.113 18.477 1.00 96.12 200 TYR A CA 1
ATOM 1535 C C . TYR A 1 200 ? -0.846 7.639 18.488 1.00 96.12 200 TYR A C 1
ATOM 1537 O O . TYR A 1 200 ? -0.345 8.291 17.577 1.00 96.12 200 TYR A O 1
ATOM 1545 N N . ASP A 1 201 ? -1.435 8.219 19.533 1.00 95.00 201 ASP A N 1
ATOM 1546 C CA . ASP A 1 201 ? -1.595 9.672 19.668 1.00 95.00 201 ASP A CA 1
ATOM 1547 C C . ASP A 1 201 ? -0.242 10.407 19.756 1.00 95.00 201 ASP A C 1
ATOM 1549 O O . ASP A 1 201 ? -0.159 11.605 19.480 1.00 95.00 201 ASP A O 1
ATOM 1553 N N . SER A 1 202 ? 0.821 9.695 20.144 1.00 96.44 202 SER A N 1
ATOM 1554 C CA . SER A 1 202 ? 2.196 10.199 20.222 1.00 96.44 202 SER A CA 1
ATOM 1555 C C . SER A 1 202 ? 3.136 9.592 19.173 1.00 96.44 202 SER A C 1
ATOM 1557 O O . SER A 1 202 ? 4.353 9.768 19.274 1.00 96.44 202 SER A O 1
ATOM 1559 N N . TYR A 1 203 ? 2.593 8.891 18.172 1.00 96.69 203 TYR A N 1
ATOM 1560 C CA . TYR A 1 203 ? 3.388 8.189 17.170 1.00 96.69 203 TYR A CA 1
ATOM 1561 C C . TYR A 1 203 ? 4.190 9.166 16.307 1.00 96.69 203 TYR A C 1
ATOM 1563 O O . TYR A 1 203 ? 3.671 10.172 15.822 1.00 96.69 203 TYR A O 1
ATOM 1571 N N . ASP A 1 204 ? 5.457 8.833 16.076 1.00 96.88 204 ASP A N 1
ATOM 1572 C CA . ASP A 1 204 ? 6.317 9.564 15.150 1.00 96.88 204 ASP A CA 1
ATOM 1573 C C . ASP A 1 204 ? 5.946 9.175 13.710 1.00 96.88 204 ASP A C 1
ATOM 1575 O O . ASP A 1 204 ? 6.318 8.101 13.217 1.00 96.88 204 ASP A O 1
ATOM 1579 N N . ILE A 1 205 ? 5.095 9.998 13.091 1.00 97.88 205 ILE A N 1
ATOM 1580 C CA . ILE A 1 205 ? 4.515 9.745 11.770 1.00 97.88 205 ILE A CA 1
ATOM 1581 C C . ILE A 1 205 ? 5.621 9.720 10.721 1.00 97.88 205 ILE A C 1
ATOM 1583 O O . ILE A 1 205 ? 6.321 10.707 10.534 1.00 97.88 205 ILE A O 1
ATOM 1587 N N . VAL A 1 206 ? 5.720 8.606 9.991 1.00 98.50 206 VAL A N 1
ATOM 1588 C CA . VAL A 1 206 ? 6.706 8.451 8.917 1.00 98.50 206 VAL A CA 1
ATOM 1589 C C . VAL A 1 206 ? 6.369 9.377 7.754 1.00 98.50 206 VAL A C 1
ATOM 1591 O O . VAL A 1 206 ? 5.269 9.293 7.199 1.00 98.50 206 VAL A O 1
ATOM 1594 N N . ASP A 1 207 ? 7.335 10.190 7.339 1.00 97.25 207 ASP A N 1
ATOM 1595 C CA . ASP A 1 207 ? 7.257 10.986 6.117 1.00 97.25 207 ASP A CA 1
ATOM 1596 C C . ASP A 1 207 ? 8.331 10.577 5.090 1.00 97.25 207 ASP A C 1
ATOM 1598 O O . ASP A 1 207 ? 9.063 9.596 5.242 1.00 97.25 207 ASP A O 1
ATOM 1602 N N . GLU A 1 208 ? 8.404 11.294 3.970 1.00 95.25 208 GLU A N 1
ATOM 1603 C CA . GLU A 1 208 ? 9.342 10.968 2.896 1.00 95.25 208 GLU A CA 1
ATOM 1604 C C . GLU A 1 208 ? 10.824 11.182 3.229 1.00 95.25 208 GLU A C 1
ATOM 1606 O O . GLU A 1 208 ? 11.670 10.642 2.509 1.00 95.25 208 GLU A O 1
ATOM 1611 N N . ASN A 1 209 ? 11.152 11.985 4.240 1.00 96.75 209 ASN A N 1
ATOM 1612 C CA . ASN A 1 209 ? 12.521 12.229 4.695 1.00 96.75 209 ASN A CA 1
ATOM 1613 C C . ASN A 1 209 ? 13.056 11.062 5.527 1.00 96.75 209 ASN A C 1
ATOM 1615 O O . ASN A 1 209 ? 14.267 10.862 5.584 1.00 96.75 209 ASN A O 1
ATOM 1619 N N . ASP A 1 210 ? 12.164 10.265 6.113 1.00 98.38 210 ASP A N 1
ATOM 1620 C CA . ASP A 1 210 ? 12.516 9.060 6.864 1.00 98.38 210 ASP A CA 1
ATOM 1621 C C . ASP A 1 210 ? 12.802 7.844 5.968 1.00 98.38 210 ASP A C 1
ATOM 1623 O O . ASP A 1 210 ? 13.207 6.776 6.449 1.00 98.38 210 ASP A O 1
ATOM 1627 N N . LEU A 1 211 ? 12.543 7.970 4.663 1.00 98.56 211 LEU A N 1
ATOM 1628 C CA . LEU A 1 211 ? 12.666 6.902 3.678 1.00 98.56 211 LEU A CA 1
ATOM 1629 C C . LEU A 1 211 ? 13.860 7.142 2.756 1.00 98.56 211 LEU A C 1
ATOM 1631 O O . LEU A 1 211 ? 14.011 8.206 2.153 1.00 98.56 211 LEU A O 1
ATOM 1635 N N . VAL A 1 212 ? 14.670 6.102 2.572 1.00 98.62 212 VAL A N 1
ATOM 1636 C CA . VAL A 1 212 ? 15.799 6.139 1.636 1.00 98.62 212 VAL A CA 1
ATOM 1637 C C . VAL A 1 212 ? 15.277 6.084 0.201 1.00 98.62 212 VAL A C 1
ATOM 1639 O O . VAL A 1 212 ? 14.529 5.172 -0.146 1.00 98.62 212 VAL A O 1
ATOM 1642 N N . GLU A 1 213 ? 15.676 7.040 -0.637 1.00 98.19 213 GLU A N 1
ATOM 1643 C CA . GLU A 1 213 ? 15.417 6.991 -2.080 1.00 98.19 213 GLU A CA 1
ATOM 1644 C C . GLU A 1 213 ? 16.313 5.943 -2.748 1.00 98.19 213 GLU A C 1
ATOM 1646 O O . GLU A 1 213 ? 17.524 5.926 -2.521 1.00 98.19 213 GLU A O 1
ATOM 1651 N N . VAL A 1 214 ? 15.719 5.089 -3.583 1.00 98.12 214 VAL A N 1
ATOM 1652 C CA . VAL A 1 214 ? 16.424 3.982 -4.251 1.00 98.12 214 VAL A CA 1
ATOM 1653 C C . VAL A 1 214 ? 16.433 4.112 -5.775 1.00 98.12 214 VAL A C 1
ATOM 1655 O O . VAL A 1 214 ? 17.209 3.409 -6.427 1.00 98.12 214 VAL A O 1
ATOM 1658 N N . SER A 1 215 ? 15.640 5.026 -6.353 1.00 96.62 215 SER A N 1
ATOM 1659 C CA . SER A 1 215 ? 15.667 5.308 -7.795 1.00 96.62 215 SER A CA 1
ATOM 1660 C C . SER A 1 215 ? 17.066 5.733 -8.241 1.00 96.62 215 SER A C 1
ATOM 1662 O O . SER A 1 215 ? 17.735 6.500 -7.544 1.00 96.62 215 SER A O 1
ATOM 1664 N N . GLY A 1 216 ? 17.520 5.234 -9.389 1.00 95.44 216 GLY A N 1
ATOM 1665 C CA . GLY A 1 216 ? 18.833 5.554 -9.952 1.00 95.44 216 GLY A CA 1
ATOM 1666 C C . GLY A 1 216 ? 20.030 5.010 -9.163 1.00 95.44 216 GLY A C 1
ATOM 1667 O O . GLY A 1 216 ? 21.154 5.452 -9.383 1.00 95.44 216 GLY A O 1
ATOM 1668 N N . SER A 1 217 ? 19.820 4.076 -8.230 1.00 94.69 217 SER A N 1
ATOM 1669 C CA . SER A 1 217 ? 20.902 3.455 -7.454 1.00 94.69 217 SER A CA 1
ATOM 1670 C C . SER A 1 217 ? 20.688 1.952 -7.266 1.00 94.69 217 SER A C 1
ATOM 1672 O O . SER A 1 217 ? 19.586 1.450 -7.475 1.00 94.69 217 SER A O 1
ATOM 1674 N N . VAL A 1 218 ? 21.739 1.228 -6.882 1.00 95.75 218 VAL A N 1
ATOM 1675 C CA . VAL A 1 218 ? 21.686 -0.164 -6.400 1.00 95.75 218 VAL A CA 1
ATOM 1676 C C . VAL A 1 218 ? 22.528 -0.284 -5.133 1.00 95.75 218 VAL A C 1
ATOM 1678 O O . VAL A 1 218 ? 23.444 0.513 -4.917 1.00 95.75 218 VAL A O 1
ATOM 1681 N N . GLY A 1 219 ? 22.248 -1.277 -4.294 1.00 94.19 219 GLY A N 1
ATOM 1682 C CA . GLY A 1 219 ? 22.964 -1.489 -3.041 1.00 94.19 219 GLY A CA 1
ATOM 1683 C C . GLY A 1 219 ? 22.641 -0.432 -1.986 1.00 94.19 219 GLY A C 1
ATOM 1684 O O . GLY A 1 219 ? 23.477 -0.159 -1.121 1.00 94.19 219 GLY A O 1
ATOM 1685 N N . ALA A 1 220 ? 21.449 0.171 -2.046 1.00 94.88 220 ALA A N 1
ATOM 1686 C CA . ALA A 1 220 ? 21.021 1.164 -1.068 1.00 94.88 220 ALA A CA 1
ATOM 1687 C C . ALA A 1 220 ? 21.069 0.570 0.351 1.00 94.88 220 ALA A C 1
ATOM 1689 O O . ALA A 1 220 ? 20.566 -0.531 0.612 1.00 94.88 220 ALA A O 1
ATOM 1690 N N . VAL A 1 221 ? 21.694 1.299 1.278 1.00 94.69 221 VAL A N 1
ATOM 1691 C CA . VAL A 1 221 ? 21.795 0.895 2.682 1.00 94.69 221 VAL A CA 1
ATOM 1692 C C . VAL A 1 221 ? 20.660 1.545 3.449 1.00 94.69 221 VAL A C 1
ATOM 1694 O O . VAL A 1 221 ? 20.657 2.753 3.643 1.00 94.69 221 VAL A O 1
ATOM 1697 N N . ILE A 1 222 ? 19.727 0.724 3.925 1.00 96.56 222 ILE A N 1
ATOM 1698 C CA . ILE A 1 222 ? 18.657 1.186 4.809 1.00 96.56 222 ILE A CA 1
ATOM 1699 C C . ILE A 1 222 ? 19.114 1.009 6.257 1.00 96.56 222 ILE A C 1
ATOM 1701 O O . ILE A 1 222 ? 19.126 -0.113 6.793 1.00 96.56 222 ILE A O 1
ATOM 1705 N N . GLY A 1 223 ? 19.534 2.116 6.855 1.00 94.69 223 GLY A N 1
ATOM 1706 C CA . GLY A 1 223 ? 20.093 2.228 8.190 1.00 94.69 223 GLY A CA 1
ATOM 1707 C C . GLY A 1 223 ? 19.113 1.871 9.304 1.00 94.69 223 GLY A C 1
ATOM 1708 O O . GLY A 1 223 ? 17.958 1.501 9.088 1.00 94.69 223 GLY A O 1
ATOM 1709 N N . ALA A 1 224 ? 19.607 1.918 10.543 1.00 91.50 224 ALA A N 1
ATOM 1710 C CA . ALA A 1 224 ? 18.830 1.563 11.733 1.00 91.50 224 ALA A CA 1
ATOM 1711 C C . ALA A 1 224 ? 17.668 2.530 11.996 1.00 91.50 224 ALA A C 1
ATOM 1713 O O . ALA A 1 224 ? 16.608 2.095 12.453 1.00 91.50 224 ALA A O 1
ATOM 1714 N N . ASN A 1 225 ? 17.876 3.811 11.692 1.00 93.50 225 ASN A N 1
ATOM 1715 C CA . ASN A 1 225 ? 16.905 4.874 11.937 1.00 93.50 225 ASN A CA 1
ATOM 1716 C C . ASN A 1 225 ? 15.945 5.066 10.762 1.00 93.50 225 ASN A C 1
ATOM 1718 O O . ASN A 1 225 ? 14.799 5.425 11.003 1.00 93.50 225 ASN A O 1
ATOM 1722 N N . ASP A 1 226 ? 16.370 4.724 9.544 1.00 97.44 226 ASP A N 1
ATOM 1723 C CA . ASP A 1 226 ? 15.521 4.805 8.360 1.00 97.44 226 ASP A CA 1
ATOM 1724 C C . ASP A 1 226 ? 14.270 3.938 8.529 1.00 97.44 226 ASP A C 1
ATOM 1726 O O . ASP A 1 226 ? 14.318 2.768 8.948 1.00 97.44 226 ASP A O 1
ATOM 1730 N N . ARG A 1 227 ? 13.128 4.530 8.192 1.00 97.88 227 ARG A N 1
ATOM 1731 C CA . ARG A 1 227 ? 11.799 3.939 8.360 1.00 97.88 227 ARG A CA 1
ATOM 1732 C C . ARG A 1 227 ? 11.375 3.124 7.142 1.00 97.88 227 ARG A C 1
ATOM 1734 O O . ARG A 1 227 ? 10.268 2.600 7.116 1.00 97.88 227 ARG A O 1
ATOM 1741 N N . GLY A 1 228 ? 12.267 2.946 6.167 1.00 98.31 228 GLY A N 1
ATOM 1742 C CA . GLY A 1 228 ? 12.029 2.156 4.967 1.00 98.31 228 GLY A CA 1
ATOM 1743 C C . GLY A 1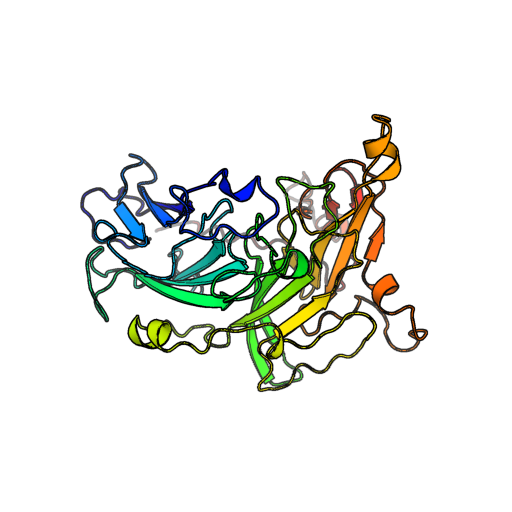 228 ? 12.752 2.712 3.751 1.00 98.31 228 GLY A C 1
ATOM 1744 O O . GLY A 1 228 ? 13.803 3.341 3.870 1.00 98.31 228 GLY A O 1
ATOM 1745 N N . TRP A 1 229 ? 12.180 2.457 2.582 1.00 98.69 229 TRP A N 1
ATOM 1746 C CA . TRP A 1 229 ? 12.659 2.995 1.318 1.00 98.69 229 TRP A CA 1
ATOM 1747 C C . TRP A 1 229 ? 11.502 3.475 0.447 1.00 98.69 229 TRP A C 1
ATOM 1749 O O . TRP A 1 229 ? 10.357 3.039 0.599 1.00 98.69 229 TRP A O 1
ATOM 1759 N N . LYS A 1 230 ? 11.820 4.382 -0.472 1.00 98.62 230 LYS A N 1
ATOM 1760 C CA . LYS A 1 230 ? 10.933 4.861 -1.527 1.00 98.62 230 LYS A CA 1
ATOM 1761 C C . LYS A 1 230 ? 11.637 4.738 -2.872 1.00 98.62 230 LYS A C 1
ATOM 1763 O O . LYS A 1 230 ? 12.857 4.852 -2.942 1.00 98.62 230 LYS A O 1
ATOM 1768 N N . LEU A 1 231 ? 10.857 4.494 -3.912 1.00 98.56 231 LEU A N 1
ATOM 1769 C CA . LEU A 1 231 ? 11.277 4.492 -5.303 1.00 98.56 231 LEU A CA 1
ATOM 1770 C C . LEU A 1 231 ? 10.461 5.558 -6.029 1.00 98.56 231 LEU A C 1
ATOM 1772 O O . LEU A 1 231 ? 9.254 5.386 -6.235 1.00 98.56 231 LEU A O 1
ATOM 1776 N N . THR A 1 232 ? 11.115 6.650 -6.417 1.00 97.69 232 THR A N 1
ATOM 1777 C CA . THR A 1 232 ? 10.490 7.644 -7.292 1.00 97.69 232 THR A CA 1
ATOM 1778 C C . THR A 1 232 ? 10.293 7.055 -8.691 1.00 97.69 232 THR A C 1
ATOM 1780 O O . THR A 1 232 ? 11.245 6.589 -9.316 1.00 97.69 232 THR A O 1
ATOM 1783 N N . LEU A 1 233 ? 9.046 7.037 -9.177 1.00 97.56 233 LEU A N 1
ATOM 1784 C CA . LEU A 1 233 ? 8.728 6.511 -10.504 1.00 97.56 233 LEU A CA 1
ATOM 1785 C C . LEU A 1 233 ? 9.025 7.559 -11.585 1.00 97.56 233 LEU A C 1
ATOM 1787 O O . LEU A 1 233 ? 9.054 8.760 -11.300 1.00 97.56 233 LEU A O 1
ATOM 1791 N N . PRO A 1 234 ? 9.208 7.139 -12.850 1.00 95.56 234 PRO A N 1
ATOM 1792 C CA . PRO A 1 234 ? 9.203 8.075 -13.967 1.00 95.56 234 PRO A CA 1
ATOM 1793 C C . PRO A 1 234 ? 7.935 8.941 -13.947 1.00 95.56 234 PRO A C 1
ATOM 1795 O O . PRO A 1 234 ? 6.853 8.436 -13.666 1.00 95.56 234 PRO A O 1
ATOM 1798 N N . ALA A 1 235 ? 8.049 10.225 -14.297 1.00 92.38 235 ALA A N 1
ATOM 1799 C CA . ALA A 1 235 ? 6.977 11.221 -14.129 1.00 92.38 235 ALA A CA 1
ATOM 1800 C C . ALA A 1 235 ? 5.642 10.886 -14.830 1.00 92.38 235 ALA A C 1
ATOM 1802 O O . ALA A 1 235 ? 4.614 11.487 -14.542 1.00 92.38 235 ALA A O 1
ATOM 1803 N N . ASN A 1 236 ? 5.643 9.949 -15.779 1.00 92.12 236 ASN A N 1
ATOM 1804 C CA . ASN A 1 236 ? 4.451 9.490 -16.484 1.00 92.12 236 ASN A CA 1
ATOM 1805 C C . ASN A 1 236 ? 3.914 8.143 -15.982 1.00 92.12 236 ASN A C 1
ATOM 1807 O O . ASN A 1 236 ? 3.050 7.574 -16.639 1.00 92.12 236 ASN A O 1
ATOM 1811 N N . GLN A 1 237 ? 4.453 7.587 -14.900 1.00 95.81 237 GLN A N 1
ATOM 1812 C CA . GLN A 1 237 ? 4.080 6.277 -14.380 1.00 95.81 237 GLN A CA 1
ATOM 1813 C C . GLN A 1 237 ? 3.375 6.391 -13.037 1.00 95.81 237 GLN A C 1
ATOM 1815 O O . GLN A 1 237 ? 3.745 7.212 -12.211 1.00 95.81 237 GLN A O 1
ATOM 1820 N N . LYS A 1 238 ? 2.382 5.530 -12.810 1.00 96.25 238 LYS A N 1
ATOM 1821 C CA . LYS A 1 238 ? 1.586 5.497 -11.578 1.00 96.25 238 LYS A CA 1
ATOM 1822 C C . LYS A 1 238 ? 1.147 4.086 -11.226 1.00 96.25 238 LYS A C 1
ATOM 1824 O O . LYS A 1 238 ? 0.918 3.274 -12.119 1.00 96.25 238 LYS A O 1
ATOM 1829 N N . VAL A 1 239 ? 0.997 3.779 -9.944 1.00 97.94 239 VAL A N 1
ATOM 1830 C CA . VAL A 1 239 ? 0.629 2.433 -9.484 1.00 97.94 239 VAL A CA 1
ATOM 1831 C C . VAL A 1 239 ? -0.872 2.369 -9.250 1.00 97.94 239 VAL A C 1
ATOM 1833 O O . VAL A 1 239 ? -1.414 3.023 -8.363 1.00 97.94 239 VAL A O 1
ATOM 1836 N N . LEU A 1 240 ? -1.567 1.566 -10.055 1.00 96.31 240 LEU A N 1
ATOM 1837 C CA . LEU A 1 240 ? -3.036 1.460 -10.049 1.00 96.31 240 LEU A CA 1
ATOM 1838 C C . LEU A 1 240 ? -3.535 0.050 -9.705 1.00 96.31 240 LEU A C 1
ATOM 1840 O O . LEU A 1 240 ? -4.714 -0.253 -9.914 1.00 96.31 240 LEU A O 1
ATOM 1844 N N . ALA A 1 241 ? -2.634 -0.799 -9.211 1.00 96.12 241 ALA A N 1
ATOM 1845 C CA . ALA A 1 241 ? -2.935 -2.120 -8.691 1.00 96.12 241 ALA A CA 1
ATOM 1846 C C . ALA A 1 241 ? -2.127 -2.396 -7.413 1.00 96.12 241 ALA A C 1
ATOM 1848 O O . ALA A 1 241 ? -0.992 -1.943 -7.273 1.00 96.12 241 ALA A O 1
ATOM 1849 N N . THR A 1 242 ? -2.709 -3.171 -6.496 1.00 97.56 242 THR A N 1
ATOM 1850 C CA . THR A 1 242 ? -2.043 -3.655 -5.276 1.00 97.56 242 THR A CA 1
ATOM 1851 C C . THR A 1 242 ? -0.774 -4.440 -5.616 1.00 97.56 242 THR A C 1
ATOM 1853 O O . THR A 1 242 ? -0.791 -5.280 -6.519 1.00 97.56 242 THR A O 1
ATOM 1856 N N . SER A 1 243 ? 0.322 -4.184 -4.901 1.00 98.31 243 SER A N 1
ATOM 1857 C CA . SER A 1 243 ? 1.537 -4.993 -5.021 1.00 98.31 243 SER A CA 1
ATOM 1858 C C . SER A 1 243 ? 1.368 -6.354 -4.351 1.00 98.31 243 SER A C 1
ATOM 1860 O O . SER A 1 243 ? 0.427 -6.579 -3.592 1.00 98.31 243 SER A O 1
ATOM 1862 N N . ILE A 1 244 ? 2.273 -7.281 -4.642 1.00 97.19 244 ILE A N 1
ATOM 1863 C CA . ILE A 1 244 ? 2.387 -8.528 -3.892 1.00 97.19 244 ILE A CA 1
ATOM 1864 C C . ILE A 1 244 ? 3.840 -8.763 -3.539 1.00 97.19 244 ILE A C 1
ATOM 1866 O O . ILE A 1 244 ? 4.705 -8.785 -4.415 1.00 97.19 244 ILE A O 1
ATOM 1870 N N . THR A 1 245 ? 4.071 -9.041 -2.266 1.00 96.56 245 THR A N 1
ATOM 1871 C CA . THR A 1 245 ? 5.351 -9.496 -1.768 1.00 96.56 245 THR A CA 1
ATOM 1872 C C . THR A 1 245 ? 5.353 -11.011 -1.710 1.00 96.56 245 THR A C 1
ATOM 1874 O O . THR A 1 245 ? 4.502 -11.637 -1.076 1.00 96.56 245 THR A O 1
ATOM 1877 N N . PHE A 1 246 ? 6.338 -11.619 -2.357 1.00 92.81 246 PHE A N 1
ATOM 1878 C CA . PHE A 1 246 ? 6.527 -13.057 -2.324 1.00 92.81 246 PHE A CA 1
ATOM 1879 C C . PHE A 1 246 ? 8.009 -13.397 -2.474 1.00 92.81 246 PHE A C 1
ATOM 1881 O O . PHE A 1 246 ? 8.709 -12.810 -3.292 1.00 92.81 246 PHE A O 1
ATOM 1888 N N . ASN A 1 247 ? 8.496 -14.349 -1.673 1.00 91.12 247 ASN A N 1
ATOM 1889 C CA . ASN A 1 247 ? 9.894 -14.790 -1.695 1.00 91.12 247 ASN A CA 1
ATOM 1890 C C . ASN A 1 247 ? 10.919 -13.633 -1.569 1.00 91.12 247 ASN A C 1
ATOM 1892 O O . ASN A 1 247 ? 11.922 -13.606 -2.273 1.00 91.12 247 ASN A O 1
ATOM 1896 N N . ASN A 1 248 ? 10.668 -12.678 -0.663 1.00 93.12 248 ASN A N 1
ATOM 1897 C CA . ASN A 1 248 ? 11.487 -11.470 -0.443 1.00 93.12 248 ASN A CA 1
ATOM 1898 C C . ASN A 1 248 ? 11.557 -10.490 -1.631 1.00 93.12 248 ASN A C 1
ATOM 1900 O O . ASN A 1 248 ? 12.363 -9.556 -1.619 1.00 93.12 248 ASN A O 1
ATOM 1904 N N . GLU A 1 249 ? 10.705 -10.672 -2.633 1.00 95.56 249 GLU A N 1
ATOM 1905 C CA . GLU A 1 249 ? 10.571 -9.791 -3.787 1.00 95.56 249 GLU A CA 1
ATOM 1906 C C . GLU A 1 249 ? 9.206 -9.104 -3.742 1.00 95.56 249 GLU A C 1
ATOM 1908 O O . GLU A 1 249 ? 8.193 -9.734 -3.436 1.00 95.56 249 GLU A O 1
ATOM 1913 N N . VAL A 1 250 ? 9.174 -7.816 -4.063 1.00 98.25 250 VAL A N 1
ATOM 1914 C CA . VAL A 1 250 ? 7.951 -7.037 -4.237 1.00 98.25 250 VAL A CA 1
ATOM 1915 C C . VAL A 1 250 ? 7.663 -6.922 -5.728 1.00 98.25 250 VAL A C 1
ATOM 1917 O O . VAL A 1 250 ? 8.501 -6.450 -6.501 1.00 98.25 250 VAL A O 1
ATOM 1920 N N . PHE A 1 251 ? 6.464 -7.343 -6.117 1.00 98.38 251 PHE A N 1
ATOM 1921 C CA . PHE A 1 251 ? 5.942 -7.258 -7.473 1.00 98.38 251 PHE A CA 1
ATOM 1922 C C . PHE A 1 251 ? 4.861 -6.186 -7.516 1.00 98.38 251 PHE A C 1
ATOM 1924 O O . PHE A 1 251 ? 3.852 -6.292 -6.818 1.00 98.38 251 PHE A O 1
ATOM 1931 N N . PHE A 1 252 ? 5.030 -5.171 -8.354 1.00 98.50 252 PHE A N 1
ATOM 1932 C CA . PHE A 1 252 ? 4.000 -4.157 -8.566 1.00 98.50 252 PHE A CA 1
ATOM 1933 C C . PHE A 1 252 ? 3.956 -3.724 -10.024 1.00 98.50 252 PHE A C 1
ATOM 1935 O O . PHE A 1 252 ? 4.930 -3.876 -10.757 1.00 98.50 252 PHE A O 1
ATOM 1942 N N . VAL A 1 253 ? 2.807 -3.210 -10.454 1.00 97.88 253 VAL A N 1
ATOM 1943 C CA . VAL A 1 253 ? 2.611 -2.778 -11.837 1.00 97.88 253 VAL A CA 1
ATOM 1944 C C . VAL A 1 253 ? 2.372 -1.281 -11.867 1.00 97.88 253 VAL A C 1
ATOM 1946 O O . VAL A 1 253 ? 1.455 -0.779 -11.212 1.00 97.88 253 VAL A O 1
ATOM 1949 N N . ALA A 1 254 ? 3.195 -0.579 -12.638 1.00 97.44 254 ALA A N 1
ATOM 1950 C CA . ALA A 1 254 ? 2.978 0.818 -12.959 1.00 97.44 254 ALA A CA 1
ATOM 1951 C C . ALA A 1 254 ? 2.340 0.952 -14.347 1.00 97.44 254 ALA A C 1
ATOM 1953 O O . ALA A 1 254 ? 2.631 0.191 -15.268 1.00 97.44 254 ALA A O 1
ATOM 1954 N N . PHE A 1 255 ? 1.468 1.938 -14.491 1.00 96.50 255 PHE A N 1
ATOM 1955 C CA . PHE A 1 255 ? 0.779 2.294 -15.720 1.00 96.50 255 PHE A CA 1
ATOM 1956 C C . PHE A 1 255 ? 1.286 3.649 -16.207 1.00 96.50 255 PHE A C 1
ATOM 1958 O O . PHE A 1 255 ? 1.361 4.585 -15.412 1.00 96.50 255 PHE A O 1
ATOM 1965 N N . ALA A 1 256 ? 1.586 3.769 -17.500 1.00 94.75 256 ALA A N 1
ATOM 1966 C CA . ALA A 1 256 ? 1.795 5.054 -18.155 1.00 94.75 256 ALA A CA 1
ATOM 1967 C C . ALA A 1 256 ? 0.729 5.307 -19.226 1.00 94.75 256 ALA A C 1
ATOM 1969 O O . ALA A 1 256 ? 0.604 4.504 -20.161 1.00 94.75 256 ALA A O 1
ATOM 1970 N N . PRO A 1 257 ? -0.007 6.428 -19.157 1.00 91.19 257 PRO A N 1
ATOM 1971 C CA . PRO A 1 257 ? -0.973 6.775 -20.184 1.00 91.19 257 PRO A CA 1
ATOM 1972 C C . PRO A 1 257 ? -0.290 7.192 -21.492 1.00 91.19 257 PRO A C 1
ATOM 1974 O O . PRO A 1 257 ? 0.733 7.882 -21.496 1.00 91.19 257 PRO A O 1
ATOM 1977 N N . ASP A 1 258 ? -0.912 6.848 -22.621 1.00 85.38 258 ASP A N 1
ATOM 1978 C CA . ASP A 1 258 ? -0.592 7.447 -23.919 1.00 85.38 258 ASP A CA 1
ATOM 1979 C C . ASP A 1 258 ? -1.345 8.779 -24.066 1.00 85.38 258 ASP A C 1
ATOM 1981 O O . ASP A 1 258 ? -2.470 8.847 -24.570 1.00 85.38 258 ASP A O 1
ATOM 1985 N N . ILE A 1 259 ? -0.722 9.852 -23.575 1.00 76.56 259 ILE A N 1
ATOM 1986 C CA . ILE A 1 259 ? -1.323 11.193 -23.563 1.00 76.56 259 ILE A CA 1
ATOM 1987 C C . ILE A 1 259 ? -1.501 11.781 -24.971 1.00 76.56 259 ILE A C 1
ATOM 1989 O O . ILE A 1 259 ? -2.394 12.600 -25.184 1.00 76.56 259 ILE A O 1
ATOM 1993 N N . THR A 1 260 ? -0.682 11.373 -25.947 1.00 75.44 260 THR A N 1
ATOM 1994 C CA . THR A 1 260 ? -0.759 11.884 -27.325 1.00 75.44 260 THR A CA 1
ATOM 1995 C C . THR A 1 260 ? -1.961 11.298 -28.051 1.00 75.44 260 THR A C 1
ATOM 1997 O O . THR A 1 260 ? -2.715 12.022 -28.710 1.00 75.44 260 THR A O 1
ATOM 2000 N N . ALA A 1 261 ? -2.184 9.996 -27.896 1.00 67.44 261 ALA A N 1
ATOM 2001 C CA . ALA A 1 261 ? -3.361 9.360 -28.458 1.00 67.44 261 ALA A CA 1
ATOM 2002 C C . ALA A 1 261 ? -4.651 9.796 -27.739 1.00 67.44 261 ALA A C 1
ATOM 2004 O O . ALA A 1 261 ? -5.652 10.088 -28.398 1.00 67.44 261 ALA A O 1
ATOM 2005 N N . ALA A 1 262 ? -4.608 9.960 -26.410 1.00 63.28 262 ALA A N 1
ATOM 2006 C CA . ALA A 1 262 ? -5.738 10.478 -25.637 1.00 63.28 262 ALA A CA 1
ATOM 2007 C C . ALA A 1 262 ? -6.157 11.892 -26.081 1.00 63.28 262 ALA A C 1
ATOM 2009 O O . ALA A 1 262 ? -7.342 12.148 -26.288 1.00 63.28 262 ALA A O 1
ATOM 2010 N N . ALA A 1 263 ? -5.194 12.791 -26.318 1.00 69.38 263 ALA A N 1
ATOM 2011 C CA . ALA A 1 263 ? -5.461 14.152 -26.790 1.00 69.38 263 ALA A CA 1
ATOM 2012 C C . ALA A 1 263 ? -6.120 14.209 -28.183 1.00 69.38 263 ALA A C 1
ATOM 2014 O O . ALA A 1 263 ? -6.725 15.217 -28.544 1.00 69.38 263 ALA A O 1
ATOM 2015 N N . THR A 1 264 ? -6.008 13.137 -28.970 1.00 73.69 264 THR A N 1
ATOM 2016 C CA . THR A 1 264 ? -6.566 13.034 -30.326 1.00 73.69 264 THR A CA 1
ATOM 2017 C C . THR A 1 264 ? -7.790 12.119 -30.403 1.00 73.69 264 THR A C 1
ATOM 2019 O O . THR A 1 264 ? -8.257 11.831 -31.505 1.00 73.69 264 THR A O 1
ATOM 2022 N N . CYS A 1 265 ? -8.317 11.659 -29.256 1.00 63.62 265 CYS A N 1
ATOM 2023 C CA . CYS A 1 265 ? -9.363 10.631 -29.168 1.00 63.62 265 CYS A CA 1
ATOM 2024 C C . CYS A 1 265 ? -9.065 9.400 -30.045 1.00 63.62 265 CYS A C 1
ATOM 2026 O O . CYS A 1 265 ? -9.977 8.770 -30.584 1.00 63.62 265 CYS A O 1
ATOM 2028 N N . SER A 1 266 ? -7.783 9.078 -30.226 1.00 65.62 266 SER A N 1
ATOM 2029 C CA . SER A 1 266 ? -7.351 7.889 -30.948 1.00 65.62 266 SER A CA 1
ATOM 2030 C C . SER A 1 266 ? -7.143 6.735 -29.970 1.00 65.62 266 SER A C 1
ATOM 2032 O O . SER A 1 266 ? -7.093 6.926 -28.754 1.00 65.62 266 SER A O 1
ATOM 2034 N N . ALA A 1 267 ? -7.075 5.510 -30.496 1.00 56.12 267 ALA A N 1
ATOM 2035 C CA . ALA A 1 267 ? -6.821 4.319 -29.695 1.00 56.12 267 ALA A CA 1
ATOM 2036 C C . ALA A 1 267 ? -5.376 4.333 -29.165 1.00 56.12 267 ALA A C 1
ATOM 2038 O O . ALA A 1 267 ? -4.483 3.717 -29.743 1.00 56.12 267 ALA A O 1
ATOM 2039 N N . GLY A 1 268 ? -5.155 5.068 -28.079 1.00 60.22 268 GLY A N 1
ATOM 2040 C CA . GLY A 1 268 ? -3.937 5.009 -27.288 1.00 60.22 268 GLY A CA 1
ATOM 2041 C C . GLY A 1 268 ? -3.930 3.752 -26.450 1.00 60.22 268 GLY A C 1
ATOM 2042 O O . GLY A 1 268 ? -4.894 3.469 -25.737 1.00 60.22 268 GLY A O 1
ATOM 2043 N N . ILE A 1 269 ? -2.840 3.000 -26.522 1.00 76.44 269 ILE A N 1
ATOM 2044 C CA . ILE A 1 269 ? -2.639 1.834 -25.675 1.00 76.44 269 ILE A CA 1
ATOM 2045 C C . ILE A 1 269 ? -1.695 2.290 -24.566 1.00 76.44 269 ILE A C 1
ATOM 2047 O O . ILE A 1 269 ? -0.493 2.418 -24.786 1.00 76.44 269 ILE A O 1
ATOM 2051 N N . GLY A 1 270 ? -2.246 2.602 -23.388 1.00 87.50 270 GLY A N 1
ATOM 2052 C CA . GLY A 1 270 ? -1.418 2.854 -22.208 1.00 87.50 270 GLY A CA 1
ATOM 2053 C C . GLY A 1 270 ? -0.474 1.674 -21.960 1.00 87.50 270 GLY A C 1
ATOM 2054 O O . GLY A 1 270 ? -0.821 0.529 -22.257 1.00 87.50 270 GLY A O 1
ATOM 2055 N N . ARG A 1 271 ? 0.733 1.965 -21.476 1.00 93.44 271 ARG A N 1
ATOM 2056 C CA . ARG A 1 271 ? 1.797 0.977 -21.265 1.00 93.44 271 ARG A CA 1
ATOM 2057 C C . ARG A 1 271 ? 1.804 0.516 -19.819 1.00 93.44 271 ARG A C 1
ATOM 2059 O O . ARG A 1 271 ? 1.592 1.323 -18.917 1.00 93.44 271 ARG A O 1
ATOM 2066 N N . ASN A 1 272 ? 2.095 -0.761 -19.607 1.00 95.94 272 ASN A N 1
ATOM 2067 C CA . ASN A 1 272 ? 2.226 -1.341 -18.278 1.00 95.94 272 ASN A CA 1
ATOM 2068 C C . ASN A 1 272 ? 3.668 -1.796 -18.048 1.00 95.94 272 ASN A C 1
ATOM 2070 O O . ASN A 1 272 ? 4.321 -2.318 -18.950 1.00 95.94 272 ASN A O 1
ATOM 2074 N N . PHE A 1 273 ? 4.143 -1.601 -16.826 1.00 97.25 273 PHE A N 1
ATOM 2075 C CA . PHE A 1 273 ? 5.507 -1.869 -16.403 1.00 97.25 273 PHE A CA 1
ATOM 2076 C C . PHE A 1 273 ? 5.454 -2.741 -15.158 1.00 97.25 273 PHE A C 1
ATOM 2078 O O . PHE A 1 273 ? 5.013 -2.289 -14.100 1.00 97.25 273 PHE A O 1
ATOM 2085 N N . LEU A 1 274 ? 5.874 -3.996 -15.277 1.00 97.88 274 LEU A N 1
ATOM 2086 C CA . LEU A 1 274 ? 6.050 -4.868 -14.127 1.00 97.88 274 LEU A CA 1
ATOM 2087 C C . LEU A 1 274 ? 7.380 -4.537 -13.459 1.00 97.88 274 LEU A C 1
ATOM 2089 O O . LEU A 1 274 ? 8.439 -4.753 -14.043 1.00 97.88 274 LEU A O 1
ATOM 2093 N N . TYR A 1 275 ? 7.315 -4.075 -12.219 1.00 98.31 275 TYR A N 1
ATOM 2094 C CA . TYR A 1 275 ? 8.472 -3.911 -11.359 1.00 98.31 275 TYR A CA 1
ATOM 2095 C C . TYR A 1 275 ? 8.677 -5.140 -10.481 1.00 98.31 275 TYR A C 1
ATOM 2097 O O . TYR A 1 275 ? 7.725 -5.695 -9.925 1.00 98.31 275 TYR A O 1
ATOM 2105 N N . ARG A 1 276 ? 9.943 -5.528 -10.336 1.00 97.38 276 ARG A N 1
ATOM 2106 C CA . ARG A 1 276 ? 10.425 -6.565 -9.426 1.00 97.38 276 ARG A CA 1
ATOM 2107 C C . ARG A 1 276 ? 11.603 -6.019 -8.645 1.00 97.38 276 ARG A C 1
ATOM 2109 O O . ARG A 1 276 ? 12.658 -5.743 -9.217 1.00 97.38 276 ARG A O 1
ATOM 2116 N N . VAL A 1 277 ? 11.416 -5.863 -7.341 1.00 98.06 277 VAL A N 1
ATOM 2117 C CA . VAL A 1 277 ? 12.435 -5.283 -6.465 1.00 98.06 277 VAL A CA 1
ATOM 2118 C C . VAL A 1 277 ? 12.576 -6.067 -5.172 1.00 98.06 277 VAL A C 1
ATOM 2120 O O . VAL A 1 277 ? 11.630 -6.677 -4.684 1.00 98.06 277 VAL A O 1
ATOM 2123 N N . SER A 1 278 ? 13.767 -6.046 -4.592 1.00 97.06 278 SER A N 1
ATOM 2124 C CA . SER A 1 278 ? 14.042 -6.638 -3.289 1.00 97.06 278 SER A CA 1
ATOM 2125 C C . SER A 1 278 ? 13.287 -5.884 -2.197 1.00 97.06 278 SER A C 1
ATOM 2127 O O . SER A 1 278 ? 13.442 -4.671 -2.051 1.00 97.06 278 SER A O 1
ATOM 2129 N N . ILE A 1 279 ? 12.534 -6.596 -1.356 1.00 96.88 279 ILE A N 1
ATOM 2130 C CA . ILE A 1 279 ? 11.839 -5.991 -0.206 1.00 96.88 279 ILE A CA 1
ATOM 2131 C C . ILE A 1 279 ? 12.808 -5.289 0.762 1.00 96.88 279 ILE A C 1
ATOM 2133 O O . ILE A 1 279 ? 12.461 -4.329 1.451 1.00 96.88 279 ILE A O 1
ATOM 2137 N N . ARG A 1 280 ? 14.064 -5.749 0.792 1.00 96.00 280 ARG A N 1
ATOM 2138 C CA . ARG A 1 280 ? 15.117 -5.258 1.683 1.00 96.00 280 ARG A CA 1
ATOM 2139 C C . ARG A 1 280 ? 15.417 -3.777 1.458 1.00 96.00 280 ARG A C 1
ATOM 2141 O O . ARG A 1 280 ? 15.513 -3.031 2.435 1.00 96.00 280 ARG A O 1
ATOM 2148 N N . ASN A 1 281 ? 15.635 -3.386 0.207 1.00 96.25 281 ASN A N 1
ATOM 2149 C CA . ASN A 1 281 ? 16.221 -2.094 -0.161 1.00 96.25 281 ASN A CA 1
ATOM 2150 C C . ASN A 1 281 ? 15.845 -1.617 -1.574 1.00 96.25 281 ASN A C 1
ATOM 2152 O O . ASN A 1 281 ? 16.501 -0.728 -2.101 1.00 96.25 281 ASN A O 1
ATOM 2156 N N . GLY A 1 282 ? 14.842 -2.223 -2.208 1.00 97.38 282 GLY A N 1
ATOM 2157 C CA . GLY A 1 282 ? 14.396 -1.828 -3.539 1.00 97.38 282 GLY A CA 1
ATOM 2158 C C . GLY A 1 282 ? 15.374 -2.165 -4.670 1.00 97.38 282 GLY A C 1
ATOM 2159 O O . GLY A 1 282 ? 15.208 -1.654 -5.775 1.00 97.38 282 GLY A O 1
ATOM 2160 N N . ASP A 1 283 ? 16.399 -2.990 -4.435 1.00 97.38 283 ASP A N 1
ATOM 2161 C CA . ASP A 1 283 ? 17.340 -3.398 -5.485 1.00 97.38 283 ASP A CA 1
ATOM 2162 C C . ASP A 1 283 ? 16.666 -4.238 -6.584 1.00 97.38 283 ASP A C 1
ATOM 2164 O O . ASP A 1 283 ? 15.700 -4.952 -6.299 1.00 97.38 283 ASP A O 1
ATOM 2168 N N . PRO A 1 284 ? 17.185 -4.207 -7.825 1.00 96.06 284 PRO A N 1
ATOM 2169 C CA . PRO A 1 284 ? 16.782 -5.141 -8.869 1.00 96.06 284 PRO A CA 1
ATOM 2170 C C . PRO A 1 284 ? 16.983 -6.601 -8.447 1.00 96.06 284 PRO A C 1
ATOM 2172 O O . PRO A 1 284 ? 17.919 -6.931 -7.715 1.00 96.06 284 PRO A O 1
ATOM 2175 N N . ILE A 1 285 ? 16.141 -7.494 -8.965 1.00 93.44 285 ILE A N 1
ATOM 2176 C CA . ILE A 1 285 ? 16.311 -8.938 -8.771 1.00 93.44 285 ILE A CA 1
ATOM 2177 C C . ILE A 1 285 ? 17.275 -9.476 -9.829 1.00 93.44 285 ILE A C 1
ATOM 2179 O O . ILE A 1 285 ? 16.913 -9.623 -10.995 1.00 93.44 285 ILE A O 1
ATOM 2183 N N . GLY A 1 286 ? 18.512 -9.772 -9.429 1.00 87.19 286 GLY A N 1
ATOM 2184 C CA . GLY A 1 286 ? 19.532 -10.309 -10.327 1.00 87.19 286 GLY A CA 1
ATOM 2185 C C . GLY A 1 286 ? 20.958 -10.120 -9.814 1.00 87.19 286 GLY A C 1
ATOM 2186 O O . GLY A 1 286 ? 21.180 -9.776 -8.654 1.00 87.19 286 GLY A O 1
ATOM 2187 N N . ASP A 1 287 ? 21.932 -10.362 -10.691 1.00 86.62 287 ASP A N 1
ATOM 2188 C CA . ASP A 1 287 ? 23.344 -10.094 -10.411 1.00 86.62 287 ASP A CA 1
ATOM 2189 C C . ASP A 1 287 ? 23.629 -8.586 -10.488 1.00 86.62 287 ASP A C 1
ATOM 2191 O O . ASP A 1 287 ? 23.429 -7.953 -11.52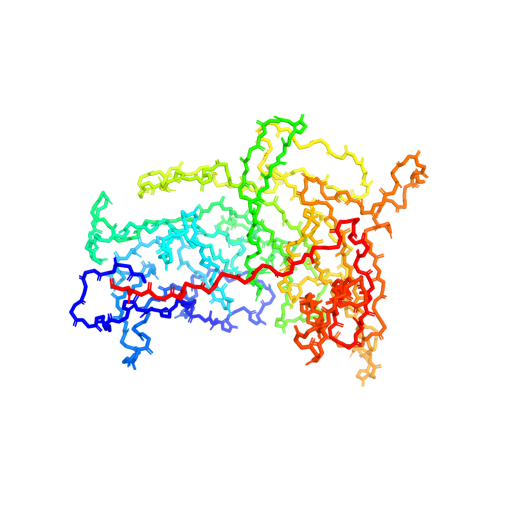4 1.00 86.62 287 ASP A O 1
ATOM 2195 N N . LEU A 1 288 ? 24.116 -8.019 -9.382 1.00 91.62 288 LEU A N 1
ATOM 2196 C CA . LEU A 1 288 ? 24.429 -6.595 -9.245 1.00 91.62 288 LEU A CA 1
ATOM 2197 C C . LEU A 1 288 ? 25.930 -6.285 -9.410 1.00 91.62 288 LEU A C 1
ATOM 2199 O O . LEU A 1 288 ? 26.345 -5.141 -9.238 1.00 91.62 288 LEU A O 1
ATOM 2203 N N . SER A 1 289 ? 26.770 -7.273 -9.736 1.00 86.56 289 SER A N 1
ATOM 2204 C CA . SER A 1 289 ? 28.233 -7.112 -9.790 1.00 86.56 289 SER A CA 1
ATOM 2205 C C . SER A 1 289 ? 28.744 -6.257 -10.958 1.00 86.56 289 SER A C 1
ATOM 2207 O O . SER A 1 289 ? 29.890 -5.807 -10.933 1.00 86.56 289 SER A O 1
ATOM 2209 N N . SER A 1 290 ? 27.914 -6.027 -11.980 1.00 86.69 290 SER A N 1
ATOM 2210 C CA . SER A 1 290 ? 28.304 -5.362 -13.234 1.00 86.69 290 SER A CA 1
ATOM 2211 C C . SER A 1 290 ? 27.290 -4.320 -13.726 1.00 86.69 290 SER A C 1
ATOM 2213 O O . SER A 1 290 ? 27.166 -4.076 -14.927 1.00 86.69 290 SER A O 1
ATOM 2215 N N . VAL A 1 291 ? 26.576 -3.675 -12.798 1.00 91.88 291 VAL A N 1
ATOM 2216 C CA . VAL A 1 291 ? 25.589 -2.631 -13.119 1.00 91.88 291 VAL A CA 1
ATOM 2217 C C . VAL A 1 291 ? 26.263 -1.435 -13.796 1.00 91.88 291 VAL A C 1
ATOM 2219 O O . VAL A 1 291 ? 27.241 -0.880 -13.291 1.00 91.88 291 VAL A O 1
ATOM 2222 N N . VAL A 1 292 ? 25.735 -1.035 -14.956 1.00 92.50 292 VAL A N 1
ATOM 2223 C CA . VAL A 1 292 ? 26.215 0.136 -15.697 1.00 92.50 292 VAL A CA 1
ATOM 2224 C C . VAL A 1 292 ? 25.574 1.397 -15.106 1.00 92.50 292 VAL A C 1
ATOM 2226 O O . VAL A 1 292 ? 24.344 1.443 -15.020 1.00 92.50 292 VAL A O 1
ATOM 2229 N N . PRO A 1 293 ? 26.358 2.432 -14.750 1.00 92.19 293 PRO A N 1
ATOM 2230 C CA . PRO A 1 293 ? 25.807 3.676 -14.225 1.00 92.19 293 PRO A CA 1
ATOM 2231 C C . PRO A 1 293 ? 24.741 4.289 -15.140 1.00 92.19 293 PRO A C 1
ATOM 2233 O O . PRO A 1 293 ? 24.967 4.439 -16.343 1.00 92.19 293 PRO A O 1
ATOM 2236 N N . GLY A 1 294 ? 23.595 4.659 -14.569 1.00 92.06 294 GLY A N 1
ATOM 2237 C CA . GLY A 1 294 ? 22.443 5.211 -15.290 1.00 92.06 294 GLY A CA 1
ATOM 2238 C C . GLY A 1 294 ? 21.486 4.163 -15.871 1.00 92.06 294 GLY A C 1
ATOM 2239 O O . GLY A 1 294 ? 20.558 4.528 -16.592 1.00 92.06 294 GLY A O 1
ATOM 2240 N N . THR A 1 295 ? 21.702 2.873 -15.594 1.00 93.56 295 THR A N 1
ATOM 2241 C CA . THR A 1 295 ? 20.816 1.771 -16.021 1.00 93.56 295 THR A CA 1
ATOM 2242 C C . THR A 1 295 ? 20.140 1.051 -14.856 1.00 93.56 295 THR A C 1
ATOM 2244 O O . THR A 1 295 ? 19.403 0.093 -15.073 1.00 93.56 295 THR A O 1
ATOM 2247 N N . GLU A 1 296 ? 20.353 1.519 -13.625 1.00 95.31 296 GLU A N 1
ATOM 2248 C CA . GLU A 1 296 ? 19.929 0.871 -12.383 1.00 95.31 296 GLU A CA 1
ATOM 2249 C C . GLU A 1 296 ? 18.424 0.573 -12.381 1.00 95.31 296 GLU A C 1
ATOM 2251 O O . GLU A 1 296 ? 18.011 -0.557 -12.127 1.00 95.31 296 GLU A O 1
ATOM 2256 N N . ASP A 1 297 ? 17.599 1.563 -12.732 1.00 95.12 297 ASP A N 1
ATOM 2257 C CA . ASP A 1 297 ? 16.139 1.416 -12.734 1.00 95.12 297 ASP A CA 1
ATOM 2258 C C . ASP A 1 297 ? 15.628 0.511 -13.856 1.00 95.12 297 ASP A C 1
ATOM 2260 O O . ASP A 1 297 ? 14.623 -0.176 -13.677 1.00 95.12 297 ASP A O 1
ATOM 2264 N N . ALA A 1 298 ? 16.337 0.446 -14.987 1.00 94.62 298 ALA A N 1
ATOM 2265 C CA . ALA A 1 298 ? 15.967 -0.425 -16.101 1.00 94.62 298 ALA A CA 1
ATOM 2266 C C . ALA A 1 298 ? 16.072 -1.915 -15.731 1.00 94.62 298 ALA A C 1
ATOM 2268 O O . ALA A 1 298 ? 15.389 -2.744 -16.323 1.00 94.62 298 ALA A O 1
ATOM 2269 N N . LEU A 1 299 ? 16.884 -2.256 -14.725 1.00 95.88 299 LEU A N 1
ATOM 2270 C CA . LEU A 1 299 ? 17.019 -3.623 -14.217 1.00 95.88 299 LEU A CA 1
ATOM 2271 C C . LEU A 1 299 ? 15.842 -4.049 -13.324 1.00 95.88 299 LEU A C 1
ATOM 2273 O O . LEU A 1 299 ? 15.664 -5.239 -13.077 1.00 95.88 299 LEU A O 1
ATOM 2277 N N . ARG A 1 300 ? 15.040 -3.097 -12.827 1.00 96.44 300 ARG A N 1
ATOM 2278 C CA . ARG A 1 300 ? 13.885 -3.365 -11.952 1.00 96.44 300 ARG A CA 1
ATOM 2279 C C . ARG A 1 300 ? 12.616 -3.692 -12.725 1.00 96.44 300 ARG A C 1
ATOM 2281 O O . ARG A 1 300 ? 11.656 -4.159 -12.120 1.00 96.44 300 ARG A O 1
ATOM 2288 N N . VAL A 1 301 ? 12.575 -3.381 -14.019 1.00 96.50 301 VAL A N 1
ATOM 2289 C CA . VAL A 1 301 ? 11.327 -3.224 -14.769 1.00 96.50 301 VAL A CA 1
ATOM 2290 C C . VAL A 1 301 ? 11.289 -4.092 -16.020 1.00 96.50 301 VAL A C 1
ATOM 2292 O O . VAL A 1 301 ? 12.285 -4.293 -16.708 1.00 96.50 301 VAL A O 1
ATOM 2295 N N . THR A 1 302 ? 10.110 -4.620 -16.328 1.00 96.12 302 THR A N 1
ATOM 2296 C CA . THR A 1 302 ? 9.805 -5.316 -17.578 1.00 96.12 302 THR A CA 1
ATOM 2297 C C . THR A 1 302 ? 8.538 -4.731 -18.182 1.00 96.12 302 THR A C 1
ATOM 2299 O O . THR A 1 302 ? 7.514 -4.617 -17.507 1.00 96.12 302 THR A O 1
ATOM 2302 N N . ASP A 1 303 ? 8.604 -4.373 -19.460 1.00 95.62 303 ASP A N 1
ATOM 2303 C CA . ASP A 1 303 ? 7.442 -3.921 -20.217 1.00 95.62 303 ASP A CA 1
ATOM 2304 C C . ASP A 1 303 ? 6.465 -5.079 -20.427 1.00 95.62 303 ASP A C 1
ATOM 2306 O O . ASP A 1 303 ? 6.843 -6.159 -20.886 1.00 95.62 303 ASP A O 1
ATOM 2310 N N . LEU A 1 304 ? 5.199 -4.823 -20.125 1.00 95.00 304 LEU A N 1
ATOM 2311 C CA . LEU A 1 304 ? 4.097 -5.733 -20.393 1.00 95.00 304 LEU A CA 1
ATOM 2312 C C . LEU A 1 304 ? 3.469 -5.385 -21.747 1.00 95.00 304 LEU A C 1
ATOM 2314 O O . LEU A 1 304 ? 3.258 -4.213 -22.073 1.00 95.00 304 LEU A O 1
ATOM 2318 N N . ALA A 1 305 ? 3.174 -6.406 -22.546 1.00 91.50 305 ALA A N 1
ATOM 2319 C CA . ALA A 1 305 ? 2.603 -6.256 -23.879 1.00 91.50 305 ALA A CA 1
ATOM 2320 C C . ALA A 1 305 ? 1.113 -5.877 -23.851 1.00 91.50 305 ALA A C 1
ATOM 2322 O O . ALA A 1 305 ? 0.588 -5.366 -24.845 1.00 91.50 305 ALA A O 1
ATOM 2323 N N . GLN A 1 306 ? 0.412 -6.139 -22.744 1.00 86.88 306 GLN A N 1
ATOM 2324 C CA . GLN A 1 306 ? -1.005 -5.826 -22.615 1.00 86.88 306 GLN A CA 1
ATOM 2325 C C . GLN A 1 306 ? -1.265 -4.319 -22.493 1.00 86.88 306 GLN A C 1
ATOM 2327 O O . GLN A 1 306 ? -0.553 -3.576 -21.814 1.00 86.88 306 GLN A O 1
ATOM 2332 N N . GLY A 1 307 ? -2.352 -3.889 -23.131 1.00 85.56 307 GLY A N 1
ATOM 2333 C CA . GLY A 1 307 ? -2.887 -2.540 -23.013 1.00 85.56 307 GLY A CA 1
ATOM 2334 C C . GLY A 1 307 ? -3.833 -2.351 -21.832 1.00 85.56 307 GLY A C 1
ATOM 2335 O O . GLY A 1 307 ? -4.210 -3.302 -21.149 1.00 85.56 307 GLY A O 1
ATOM 2336 N N . GLY A 1 308 ? -4.287 -1.111 -21.644 1.00 87.06 308 GLY A N 1
ATOM 2337 C CA . GLY A 1 308 ? -5.176 -0.750 -20.537 1.00 87.06 308 GLY A CA 1
ATOM 2338 C C . GLY A 1 308 ? -4.436 -0.710 -19.201 1.00 87.06 308 GLY A C 1
ATOM 2339 O O . GLY A 1 308 ? -3.212 -0.677 -19.178 1.00 87.06 308 GLY A O 1
ATOM 2340 N N . ILE A 1 309 ? -5.170 -0.680 -18.089 1.00 91.44 309 ILE A N 1
ATOM 2341 C CA . ILE A 1 309 ? -4.572 -0.745 -16.748 1.00 91.44 309 ILE A CA 1
ATOM 2342 C C . ILE A 1 309 ? -4.481 -2.218 -16.355 1.00 91.44 309 ILE A C 1
ATOM 2344 O O . ILE A 1 309 ? -5.512 -2.859 -16.133 1.00 91.44 309 ILE A O 1
ATOM 2348 N N . ALA A 1 310 ? -3.265 -2.753 -16.286 1.00 94.62 310 ALA A N 1
ATOM 2349 C CA . ALA A 1 310 ? -3.052 -4.145 -15.923 1.00 94.62 310 ALA A CA 1
ATOM 2350 C C . ALA A 1 310 ? -3.378 -4.403 -14.433 1.00 94.62 310 ALA A C 1
ATOM 2352 O O . ALA A 1 310 ? -3.235 -3.507 -13.593 1.00 94.62 310 ALA A O 1
ATOM 2353 N N . PRO A 1 311 ? -3.848 -5.616 -14.083 1.00 95.50 311 PRO A N 1
ATOM 2354 C CA . PRO A 1 311 ? -4.172 -5.965 -12.705 1.00 95.50 311 PRO A CA 1
ATOM 2355 C C . PRO A 1 311 ? -2.906 -6.238 -11.877 1.00 95.50 311 PRO A C 1
ATOM 2357 O O . PRO A 1 311 ? -1.783 -6.216 -12.375 1.00 95.50 311 PRO A O 1
ATOM 2360 N N . SER A 1 312 ? -3.097 -6.544 -10.594 1.00 95.69 312 SER A N 1
ATOM 2361 C CA . SER A 1 312 ? -2.010 -7.004 -9.724 1.00 95.69 312 SER A CA 1
ATOM 2362 C C . SER A 1 312 ? -1.456 -8.356 -10.184 1.00 95.69 312 SER A C 1
ATOM 2364 O O . SER A 1 312 ? -2.178 -9.166 -10.773 1.00 95.69 312 SER A O 1
ATOM 2366 N N . ALA A 1 313 ? -0.180 -8.610 -9.881 1.00 95.50 313 ALA A N 1
ATOM 2367 C CA . ALA A 1 313 ? 0.427 -9.917 -10.106 1.00 95.50 313 ALA A CA 1
ATOM 2368 C C . ALA A 1 313 ? -0.339 -11.020 -9.351 1.00 95.50 313 ALA A C 1
ATOM 2370 O O . ALA A 1 313 ? -1.002 -10.779 -8.336 1.00 95.50 313 ALA A O 1
ATOM 2371 N N . ARG A 1 314 ? -0.271 -12.248 -9.858 1.00 94.94 314 ARG A N 1
ATOM 2372 C CA . ARG A 1 314 ? -0.847 -13.447 -9.244 1.00 94.94 314 ARG A CA 1
ATOM 2373 C C . ARG A 1 314 ? 0.131 -14.601 -9.374 1.00 94.94 314 ARG A C 1
ATOM 2375 O O . ARG A 1 314 ? 0.649 -14.837 -10.458 1.00 94.94 314 ARG A O 1
ATOM 2382 N N . PHE A 1 315 ? 0.342 -15.326 -8.281 1.00 92.38 315 PHE A N 1
ATOM 2383 C CA . PHE A 1 315 ? 1.141 -16.548 -8.272 1.00 92.38 315 PHE A CA 1
ATOM 2384 C C . PHE A 1 315 ? 0.220 -17.760 -8.325 1.00 92.38 315 PHE A C 1
ATOM 2386 O O . PHE A 1 315 ? -0.678 -17.910 -7.496 1.00 92.38 315 PHE A O 1
ATOM 2393 N N . LEU A 1 316 ? 0.443 -18.608 -9.317 1.00 89.69 316 LEU A N 1
ATOM 2394 C CA . LEU A 1 316 ? -0.249 -19.867 -9.521 1.00 89.69 316 LEU A CA 1
ATOM 2395 C C . LEU A 1 316 ? 0.710 -20.995 -9.153 1.00 89.69 316 LEU A C 1
ATOM 2397 O O . LEU A 1 316 ? 1.860 -20.992 -9.583 1.00 89.69 316 LEU A O 1
ATOM 2401 N N . PHE A 1 317 ? 0.223 -21.955 -8.375 1.00 86.94 317 PHE A N 1
ATOM 2402 C CA . PHE A 1 317 ? 0.947 -23.169 -8.003 1.00 86.94 317 PHE A CA 1
ATOM 2403 C C . PHE A 1 317 ? 0.225 -24.334 -8.676 1.00 86.94 317 PHE A C 1
ATOM 2405 O O . PHE A 1 317 ? -0.766 -24.813 -8.119 1.00 86.94 317 PHE A O 1
ATOM 2412 N N . PRO A 1 318 ? 0.619 -24.720 -9.902 1.00 82.19 318 PRO A N 1
ATOM 2413 C CA . PRO A 1 318 ? -0.055 -25.798 -10.603 1.00 82.19 318 PRO A CA 1
ATOM 2414 C C . PRO A 1 318 ? 0.156 -27.106 -9.836 1.00 82.19 318 PRO A C 1
ATOM 2416 O O . PRO A 1 318 ? 1.273 -27.417 -9.430 1.00 82.19 318 PRO A O 1
ATOM 2419 N N . SER A 1 319 ? -0.919 -27.859 -9.635 1.00 74.12 319 SER A N 1
ATOM 2420 C CA . SER A 1 319 ? -0.870 -29.224 -9.115 1.00 74.12 319 SER A CA 1
ATOM 2421 C C . SER A 1 319 ? -1.196 -30.200 -10.243 1.00 74.12 319 SER A C 1
ATOM 2423 O O . SER A 1 319 ? -2.025 -29.862 -11.093 1.00 74.12 319 SER A O 1
ATOM 2425 N N . PRO A 1 320 ? -0.584 -31.392 -10.273 1.00 73.81 320 PRO A N 1
ATOM 2426 C CA . PRO A 1 320 ? -0.990 -32.444 -11.192 1.00 73.81 320 PRO A CA 1
ATOM 2427 C C . PRO A 1 320 ? -2.446 -32.843 -10.920 1.00 73.81 320 PRO A C 1
ATOM 2429 O O . PRO A 1 320 ? -2.902 -32.813 -9.777 1.00 73.81 320 PRO A O 1
ATOM 2432 N N . ASP A 1 321 ? -3.164 -33.231 -11.975 1.00 74.50 321 ASP A N 1
ATOM 2433 C CA . ASP A 1 321 ? -4.531 -33.760 -11.860 1.00 74.50 321 ASP A CA 1
ATOM 2434 C C . ASP A 1 321 ? -4.558 -35.142 -11.178 1.00 74.50 321 ASP A C 1
ATOM 2436 O O . ASP A 1 321 ? -5.575 -35.541 -10.612 1.00 74.50 321 ASP A O 1
ATOM 2440 N N . ASP A 1 322 ? -3.443 -35.878 -11.246 1.00 79.25 322 ASP A N 1
ATOM 2441 C CA . ASP A 1 322 ? -3.274 -37.199 -10.643 1.00 79.25 322 ASP A CA 1
ATOM 2442 C C . ASP A 1 322 ? -2.792 -37.073 -9.181 1.00 79.25 322 ASP A C 1
ATOM 2444 O O . ASP A 1 322 ? -1.666 -36.612 -8.954 1.00 79.25 322 ASP A O 1
ATOM 2448 N N . PRO A 1 323 ? -3.602 -37.481 -8.184 1.00 74.50 323 PRO A N 1
ATOM 2449 C CA . PRO A 1 323 ? -3.230 -37.414 -6.772 1.00 74.50 323 PRO A CA 1
ATOM 2450 C C . PRO A 1 323 ? -2.083 -38.363 -6.392 1.00 74.50 323 PRO A C 1
ATOM 2452 O O . PRO A 1 323 ? -1.443 -38.136 -5.367 1.00 74.50 323 PRO A O 1
ATOM 2455 N N . ASP A 1 324 ? -1.796 -39.384 -7.207 1.00 82.06 324 ASP A N 1
ATOM 2456 C CA . ASP A 1 324 ? -0.709 -40.346 -6.985 1.00 82.06 324 ASP A CA 1
ATOM 2457 C C . ASP A 1 324 ? 0.583 -39.958 -7.736 1.00 82.06 324 ASP A C 1
ATOM 2459 O O . ASP A 1 324 ? 1.566 -40.708 -7.746 1.00 82.06 324 ASP A O 1
ATOM 2463 N N . CYS A 1 325 ? 0.607 -38.779 -8.366 1.00 80.19 325 CYS A N 1
ATOM 2464 C CA . CYS A 1 325 ? 1.767 -38.275 -9.090 1.00 80.19 325 CYS A CA 1
ATOM 2465 C C . CYS A 1 325 ? 2.944 -38.040 -8.126 1.00 80.19 325 CYS A C 1
ATOM 2467 O O . CYS A 1 325 ? 2.881 -37.214 -7.214 1.00 80.19 325 CYS A O 1
ATOM 2469 N N . VAL A 1 326 ? 4.057 -38.737 -8.369 1.00 78.19 326 VAL A N 1
ATOM 2470 C CA . VAL A 1 326 ? 5.318 -38.583 -7.631 1.00 78.19 326 VAL A CA 1
ATOM 2471 C C . VAL A 1 326 ? 6.454 -38.143 -8.560 1.00 78.19 326 VAL A C 1
ATOM 2473 O O . VAL A 1 326 ? 6.578 -38.642 -9.675 1.00 78.19 326 VAL A O 1
ATOM 2476 N N . GLY A 1 327 ? 7.319 -37.239 -8.089 1.00 74.19 327 GLY A N 1
ATOM 2477 C CA . GLY A 1 327 ? 8.472 -36.718 -8.844 1.00 74.19 327 GLY A CA 1
ATOM 2478 C C . GLY A 1 327 ? 8.404 -35.209 -9.107 1.00 74.19 327 GLY A C 1
ATOM 2479 O O . GLY A 1 327 ? 7.436 -34.552 -8.734 1.00 74.19 327 GLY A O 1
ATOM 2480 N N . GLU A 1 328 ? 9.442 -34.643 -9.734 1.00 70.56 328 GLU A N 1
ATOM 2481 C CA . GLU A 1 328 ? 9.529 -33.193 -10.006 1.00 70.56 328 GLU A CA 1
ATOM 2482 C C . GLU A 1 328 ? 8.432 -32.699 -10.964 1.00 70.56 328 GLU A C 1
ATOM 2484 O O . GLU A 1 328 ? 7.931 -31.586 -10.809 1.00 70.56 328 GLU A O 1
ATOM 2489 N N . GLU A 1 329 ? 7.987 -33.555 -11.889 1.00 76.06 329 GLU A N 1
ATOM 2490 C CA . GLU A 1 329 ? 6.868 -33.293 -12.811 1.00 76.06 329 GLU A CA 1
ATOM 2491 C C . GLU A 1 329 ? 5.551 -32.967 -12.070 1.00 76.06 329 GLU A C 1
ATOM 2493 O O . GLU A 1 329 ? 4.671 -32.296 -12.606 1.00 76.06 329 GLU A O 1
ATOM 2498 N N . CYS A 1 330 ? 5.420 -33.457 -10.833 1.00 75.81 330 CYS A N 1
ATOM 2499 C CA . CYS A 1 330 ? 4.212 -33.414 -10.009 1.00 75.81 330 CYS A CA 1
ATOM 2500 C C . CYS A 1 330 ? 4.188 -32.227 -9.034 1.00 75.81 330 CYS A C 1
ATOM 2502 O O . CYS A 1 330 ? 3.231 -32.048 -8.286 1.00 75.81 330 CYS A O 1
ATOM 2504 N N . SER A 1 331 ? 5.240 -31.410 -9.020 1.00 76.38 331 SER A N 1
ATOM 2505 C CA . SER A 1 331 ? 5.290 -30.154 -8.272 1.00 76.38 331 SER A CA 1
ATOM 2506 C C . SER A 1 331 ? 5.964 -29.093 -9.141 1.00 76.38 331 SER A C 1
ATOM 2508 O O . SER A 1 331 ? 7.070 -28.643 -8.815 1.00 76.38 331 SER A O 1
ATOM 2510 N N . PRO A 1 332 ? 5.339 -28.715 -10.273 1.00 79.25 332 PRO A N 1
ATOM 2511 C CA . PRO A 1 332 ? 5.934 -27.754 -11.182 1.00 79.25 332 PRO A CA 1
ATOM 2512 C C . PRO A 1 332 ? 6.201 -26.421 -10.463 1.00 79.25 332 PRO A C 1
ATOM 2514 O O . PRO A 1 332 ? 5.457 -26.045 -9.549 1.00 79.25 332 PRO A O 1
ATOM 2517 N N . PRO A 1 333 ? 7.243 -25.679 -10.878 1.00 82.31 333 PRO A N 1
ATOM 2518 C CA . PRO A 1 333 ? 7.521 -24.359 -10.334 1.00 82.31 333 PRO A CA 1
ATOM 2519 C C . PRO A 1 333 ? 6.297 -23.438 -10.422 1.00 82.31 333 PRO A C 1
ATOM 2521 O O . PRO A 1 333 ? 5.529 -23.521 -11.389 1.00 82.31 333 PRO A O 1
ATOM 2524 N N . PRO A 1 334 ? 6.121 -22.521 -9.458 1.00 88.62 334 PRO A N 1
ATOM 2525 C CA . PRO A 1 334 ? 5.040 -21.553 -9.523 1.00 88.62 334 PRO A CA 1
ATOM 2526 C C . PRO A 1 334 ? 5.177 -20.650 -10.751 1.00 88.62 334 PRO A C 1
ATOM 2528 O O . PRO A 1 334 ? 6.278 -20.285 -11.166 1.00 88.62 334 PRO A O 1
ATOM 2531 N N . ILE A 1 335 ? 4.035 -20.241 -11.293 1.00 91.56 335 ILE A N 1
ATOM 2532 C CA . ILE A 1 335 ? 3.930 -19.323 -12.426 1.00 91.56 335 ILE A CA 1
ATOM 2533 C C . ILE A 1 335 ? 3.419 -17.988 -11.898 1.00 91.56 335 ILE A C 1
ATOM 2535 O O . ILE A 1 335 ? 2.467 -17.951 -11.120 1.00 91.56 335 ILE A O 1
ATOM 2539 N N . ALA A 1 336 ? 4.026 -16.885 -12.324 1.00 94.00 336 ALA A N 1
ATOM 2540 C CA . ALA A 1 336 ? 3.510 -15.553 -12.050 1.00 94.00 336 ALA A CA 1
ATOM 2541 C C . ALA A 1 336 ? 2.764 -15.038 -13.279 1.00 94.00 336 ALA A C 1
ATOM 2543 O O . ALA A 1 336 ? 3.258 -15.166 -14.395 1.00 94.00 336 ALA A O 1
ATOM 2544 N N . CYS A 1 337 ? 1.590 -14.450 -13.084 1.00 96.06 337 CYS A N 1
ATOM 2545 C CA . CYS A 1 337 ? 0.812 -13.838 -14.152 1.00 96.06 337 CYS A CA 1
ATOM 2546 C C . CYS A 1 337 ? 0.421 -12.409 -13.783 1.00 96.06 337 CYS A C 1
ATOM 2548 O O . CYS A 1 337 ? 0.014 -12.138 -12.653 1.00 96.06 337 CYS A O 1
ATOM 2550 N N . VAL A 1 338 ? 0.493 -11.507 -14.755 1.00 96.38 338 VAL A N 1
ATOM 2551 C CA . VAL A 1 338 ? -0.119 -10.179 -14.703 1.00 96.38 338 VAL A CA 1
ATOM 2552 C C . VAL A 1 338 ? -1.140 -10.119 -15.829 1.00 96.38 338 VAL A C 1
ATOM 2554 O O . VAL A 1 338 ? -0.783 -10.084 -17.006 1.00 96.38 338 VAL A O 1
ATOM 2557 N N . GLY A 1 339 ? -2.426 -10.153 -15.484 1.00 92.50 339 GLY A N 1
ATOM 2558 C CA . GLY A 1 339 ? -3.490 -10.260 -16.481 1.00 92.50 339 GLY A CA 1
ATOM 2559 C C . GLY A 1 339 ? -3.339 -11.537 -17.308 1.00 92.50 339 GLY A C 1
ATOM 2560 O O . GLY A 1 339 ? -3.409 -12.636 -16.763 1.00 92.50 339 GLY A O 1
ATOM 2561 N N . VAL A 1 340 ? -3.129 -11.385 -18.616 1.00 90.62 340 VAL A N 1
ATOM 2562 C CA . VAL A 1 340 ? -2.951 -12.505 -19.562 1.00 90.62 340 VAL A CA 1
ATOM 2563 C C . VAL A 1 340 ? -1.487 -12.880 -19.809 1.00 90.62 340 VAL A C 1
ATOM 2565 O O . VAL A 1 340 ? -1.207 -13.816 -20.555 1.00 90.62 340 VAL A O 1
ATOM 2568 N N . GLU A 1 341 ? -0.545 -12.154 -19.211 1.00 95.00 341 GLU A N 1
ATOM 2569 C CA . GLU A 1 341 ? 0.886 -12.367 -19.409 1.00 95.00 341 GLU A CA 1
ATOM 2570 C C . GLU A 1 341 ? 1.456 -13.168 -18.245 1.00 95.00 341 GLU A C 1
ATOM 2572 O O . GLU A 1 341 ? 1.575 -12.661 -17.130 1.00 95.00 341 GLU A O 1
ATOM 2577 N N . CYS A 1 342 ? 1.803 -14.427 -18.509 1.00 94.69 342 CYS A N 1
ATOM 2578 C CA . CYS A 1 342 ? 2.402 -15.325 -17.530 1.00 94.69 342 CYS A CA 1
ATOM 2579 C C . CYS A 1 342 ? 3.886 -15.553 -17.823 1.00 94.69 342 CYS A C 1
ATOM 2581 O O . CYS A 1 342 ? 4.293 -15.698 -18.975 1.00 94.69 342 CYS A O 1
ATOM 2583 N N . PHE A 1 343 ? 4.693 -15.613 -16.771 1.00 92.94 343 PHE A N 1
ATOM 2584 C CA . PHE A 1 343 ? 6.139 -15.766 -16.836 1.00 92.94 343 PHE A CA 1
ATOM 2585 C C . PHE A 1 343 ? 6.645 -16.610 -15.663 1.00 92.94 343 PHE A C 1
ATOM 2587 O O . PHE A 1 343 ? 5.978 -16.781 -14.639 1.00 92.94 343 PHE A O 1
ATOM 2594 N N . ASN A 1 344 ? 7.854 -17.147 -15.819 1.00 90.62 344 ASN A N 1
ATOM 2595 C CA . ASN A 1 344 ? 8.553 -17.792 -14.717 1.00 90.62 344 ASN A CA 1
ATOM 2596 C C . ASN A 1 344 ? 9.061 -16.701 -13.755 1.00 90.62 344 ASN A C 1
ATOM 2598 O O . ASN A 1 344 ? 9.865 -15.866 -14.182 1.00 90.62 344 ASN A O 1
ATOM 2602 N N . PRO A 1 345 ? 8.637 -16.687 -12.478 1.00 88.00 345 PRO A N 1
ATOM 2603 C CA . PRO A 1 345 ? 9.111 -15.699 -11.517 1.00 88.00 345 PRO A CA 1
ATOM 2604 C C . PRO A 1 345 ? 10.594 -15.872 -11.154 1.00 88.00 345 PRO A C 1
ATOM 2606 O O . PRO A 1 345 ? 11.187 -14.964 -10.587 1.00 88.00 345 PRO A O 1
ATOM 2609 N N . GLY A 1 346 ? 11.229 -16.995 -11.497 1.00 86.56 346 GLY A N 1
ATOM 2610 C CA . GLY A 1 346 ? 12.662 -17.211 -11.291 1.00 86.56 346 GLY A CA 1
ATOM 2611 C C . GLY A 1 346 ? 13.038 -17.518 -9.843 1.00 86.56 346 GLY A C 1
ATOM 2612 O O . GLY A 1 346 ? 14.165 -17.244 -9.437 1.00 86.56 346 GLY A O 1
ATOM 2613 N N . PHE A 1 347 ? 12.112 -18.070 -9.051 1.00 85.19 347 PHE A N 1
ATOM 2614 C CA . PHE A 1 347 ? 12.396 -18.408 -7.660 1.00 85.19 347 PHE A CA 1
ATOM 2615 C C . PHE A 1 347 ? 13.416 -19.553 -7.562 1.00 85.19 347 PHE A C 1
ATOM 2617 O O . PHE A 1 347 ? 13.197 -20.610 -8.152 1.00 85.19 347 PHE A O 1
ATOM 2624 N N . PRO A 1 348 ? 14.501 -19.397 -6.783 1.00 72.44 348 PRO A N 1
ATOM 2625 C CA . PRO A 1 348 ? 15.577 -20.386 -6.726 1.00 72.44 348 PRO A CA 1
ATOM 2626 C C . PRO A 1 348 ? 15.183 -21.702 -6.034 1.00 72.44 348 PRO A C 1
ATOM 2628 O O . PRO A 1 348 ? 15.763 -22.736 -6.341 1.00 72.44 348 PRO A O 1
ATOM 2631 N N . ASN A 1 349 ? 14.200 -21.679 -5.124 1.00 70.19 349 ASN A N 1
ATOM 2632 C CA . ASN A 1 349 ? 13.830 -22.827 -4.282 1.00 70.19 349 ASN A CA 1
ATOM 2633 C C . ASN A 1 349 ? 12.421 -23.381 -4.562 1.00 70.19 349 ASN A C 1
ATOM 2635 O O . ASN A 1 349 ? 11.857 -23.995 -3.663 1.00 70.19 349 ASN A O 1
ATOM 2639 N N . ASN A 1 350 ? 11.844 -23.126 -5.751 1.00 70.62 350 ASN A N 1
ATOM 2640 C CA . ASN A 1 350 ? 10.509 -23.587 -6.188 1.00 70.62 350 ASN A CA 1
ATOM 2641 C C . ASN A 1 350 ? 9.512 -23.766 -5.028 1.00 70.62 350 ASN A C 1
ATOM 2643 O O . ASN A 1 350 ? 9.260 -24.896 -4.605 1.00 70.62 350 ASN A O 1
ATOM 2647 N N . PRO A 1 351 ? 8.990 -22.666 -4.459 1.00 70.19 351 PRO A N 1
ATOM 2648 C CA . PRO A 1 351 ? 8.171 -22.754 -3.264 1.00 70.19 351 PRO A CA 1
ATOM 2649 C C . PRO A 1 351 ? 6.958 -23.646 -3.520 1.00 70.19 351 PRO A C 1
ATOM 2651 O O . PRO A 1 351 ? 6.256 -23.491 -4.518 1.00 70.19 351 PRO A O 1
ATOM 2654 N N . VAL A 1 352 ? 6.727 -24.577 -2.600 1.00 65.06 352 VAL A N 1
ATOM 2655 C CA . VAL A 1 352 ? 5.608 -25.516 -2.659 1.00 65.06 352 VAL A CA 1
ATOM 2656 C C . VAL A 1 352 ? 4.473 -24.961 -1.813 1.00 65.06 352 VAL A C 1
ATOM 2658 O O . VAL A 1 352 ? 4.692 -24.453 -0.710 1.00 65.06 352 VAL A O 1
ATOM 2661 N N . ARG A 1 353 ? 3.243 -25.059 -2.318 1.00 62.44 353 ARG A N 1
ATOM 2662 C CA . ARG A 1 353 ? 2.060 -24.696 -1.543 1.00 62.44 353 ARG A CA 1
ATOM 2663 C C . ARG A 1 353 ? 1.913 -25.675 -0.380 1.00 62.44 353 ARG A C 1
ATOM 2665 O O . ARG A 1 353 ? 1.642 -26.851 -0.593 1.00 62.44 353 ARG A O 1
ATOM 2672 N N . THR A 1 354 ? 2.048 -25.192 0.848 1.00 54.09 354 THR A N 1
ATOM 2673 C CA . THR A 1 354 ? 1.685 -25.968 2.032 1.00 54.09 354 THR A CA 1
ATOM 2674 C C . THR A 1 354 ? 0.201 -25.746 2.321 1.00 54.09 354 THR A C 1
ATOM 2676 O O . THR A 1 354 ? -0.258 -24.620 2.508 1.00 54.09 354 THR A O 1
ATOM 2679 N N . LEU A 1 355 ? -0.584 -26.823 2.291 1.00 48.50 355 LEU A N 1
ATOM 2680 C CA . LEU A 1 355 ? -1.948 -26.837 2.815 1.00 48.50 355 LEU A CA 1
ATOM 2681 C C . LEU A 1 355 ? -1.870 -27.375 4.244 1.00 48.50 355 LEU A C 1
ATOM 2683 O O . LEU A 1 355 ? -1.316 -28.449 4.464 1.00 48.50 355 LEU A O 1
ATOM 2687 N N . TRP A 1 356 ? -2.416 -26.636 5.206 1.00 38.62 356 TRP A N 1
ATOM 2688 C CA . TRP A 1 356 ? -2.756 -27.188 6.514 1.00 38.62 356 TRP A CA 1
ATOM 2689 C C . TRP A 1 356 ? -4.250 -27.500 6.503 1.00 38.62 356 TRP A C 1
ATOM 2691 O O . TRP A 1 356 ? -5.074 -26.589 6.539 1.00 38.62 356 TRP A O 1
ATOM 2701 N N . THR A 1 357 ? -4.599 -28.781 6.435 1.00 39.81 357 THR A N 1
ATOM 2702 C CA . THR A 1 357 ? -5.934 -29.268 6.791 1.00 39.81 357 THR A CA 1
ATOM 2703 C C . THR A 1 357 ? -5.824 -29.903 8.170 1.00 39.81 357 THR A C 1
ATOM 2705 O O . THR A 1 357 ? -5.043 -30.826 8.385 1.00 39.81 357 THR A O 1
ATOM 2708 N N . GLN A 1 358 ? -6.550 -29.356 9.142 1.00 39.44 358 GLN A N 1
ATOM 2709 C CA . GLN A 1 358 ? -6.714 -30.003 10.436 1.00 39.44 358 GLN A CA 1
ATOM 2710 C C . GLN A 1 358 ? -7.871 -30.994 10.304 1.00 39.44 358 GLN A C 1
ATOM 2712 O O . GLN A 1 358 ? -9.030 -30.602 10.412 1.00 39.44 358 GLN A O 1
ATOM 2717 N N . ASP A 1 359 ? -7.549 -32.259 10.048 1.00 47.00 359 ASP A N 1
ATOM 2718 C CA . ASP A 1 359 ? -8.515 -33.350 10.135 1.00 47.00 359 ASP A CA 1
ATOM 2719 C C . ASP A 1 359 ? -8.609 -33.838 11.589 1.00 47.00 359 ASP A C 1
ATOM 2721 O O . ASP A 1 359 ? -7.609 -34.238 12.182 1.00 47.00 359 ASP A O 1
ATOM 2725 N N . GLY A 1 360 ? -9.827 -33.834 12.138 1.00 37.56 360 GLY A N 1
ATOM 2726 C CA . GLY A 1 360 ? -10.215 -34.664 13.282 1.00 37.56 360 GLY A CA 1
ATOM 2727 C C . GLY A 1 360 ? -10.120 -34.023 14.670 1.00 37.56 360 GLY A C 1
ATOM 2728 O O . GLY A 1 360 ? -9.045 -33.863 15.239 1.00 37.56 360 GLY A O 1
ATOM 2729 N N . VAL A 1 361 ? -11.290 -33.753 15.253 1.00 39.91 361 VAL A N 1
ATOM 2730 C CA . VAL A 1 361 ? -11.517 -33.937 16.692 1.00 39.91 361 VAL A CA 1
ATOM 2731 C C . VAL A 1 361 ? -11.890 -35.414 16.859 1.00 39.91 361 VAL A C 1
ATOM 2733 O O . VAL A 1 361 ? -12.899 -35.835 16.290 1.00 39.91 361 VAL A O 1
ATOM 2736 N N . GLU A 1 362 ? -11.074 -36.192 17.573 1.00 38.62 362 GLU A N 1
ATOM 2737 C CA . GLU A 1 362 ? -11.539 -37.420 18.246 1.00 38.62 362 GLU A CA 1
ATOM 2738 C C . GLU A 1 362 ? -12.040 -37.083 19.652 1.00 38.62 362 GLU A C 1
ATOM 2740 O O . GLU A 1 362 ? -11.382 -36.255 20.330 1.00 38.62 362 GLU A O 1
#